Protein AF-A0A960LJ36-F1 (afdb_monomer)

Nearest PDB structures (foldseek):
  7v75-assembly1_A-2  TM=1.615E-01  e=8.694E-01  Homo sapiens
  7v73-assembly1_A  TM=1.647E-01  e=1.869E+00  Homo sapiens
  7t10-assembly1_R  TM=1.851E-01  e=6.570E+00  Homo sapiens

Solvent-accessible surface area (backbone atoms only — not comparable to full-atom values): 12671 Å² total; per-residue (Å²): 106,73,66,30,68,49,56,74,49,87,78,58,96,82,68,82,58,56,21,58,41,50,43,36,51,50,54,39,63,76,64,55,84,48,92,48,72,83,63,60,56,71,59,54,46,44,51,48,48,48,48,21,29,49,76,65,69,45,66,52,82,86,61,68,42,58,81,29,46,44,67,78,61,37,49,76,91,50,26,57,62,54,52,53,50,27,39,61,68,55,67,59,71,75,62,87,72,54,34,64,52,65,69,57,55,48,50,51,53,52,64,64,44,51,59,56,52,51,52,70,72,57,75,64,88,70,76,79,62,55,67,62,53,50,52,52,47,52,49,53,50,52,50,50,55,59,72,48,55,83,53,32,63,33,70,47,90,83,41,52,26,46,41,39,50,42,52,52,43,40,72,73,40,55,28,70,58,45,67,78,38,46,36,70,46,64,68,62,47,41,57,49,52,50,57,57,52,42,75,77,34,62,71,87,73,68,47,52,83,36,34,37,56,85,69,53,69,49,130

Structure (mmCIF, N/CA/C/O backbone):
data_AF-A0A960LJ36-F1
#
_entry.id   AF-A0A960LJ36-F1
#
loop_
_atom_site.group_PDB
_atom_site.id
_atom_site.type_symbol
_atom_site.label_atom_id
_atom_site.label_alt_id
_atom_site.label_comp_id
_atom_site.label_asym_id
_atom_site.label_entity_id
_atom_site.label_seq_id
_atom_site.pdbx_PDB_ins_code
_atom_site.Cartn_x
_atom_site.Cartn_y
_atom_site.Cartn_z
_atom_site.occupancy
_atom_site.B_iso_or_equiv
_atom_site.auth_seq_id
_atom_site.auth_comp_id
_atom_site.auth_asym_id
_atom_site.auth_atom_id
_atom_site.pdbx_PDB_model_num
ATOM 1 N N . MET A 1 1 ? 9.614 -0.022 24.320 1.00 57.53 1 MET A N 1
ATOM 2 C CA . MET A 1 1 ? 9.785 0.614 22.994 1.00 57.53 1 MET A CA 1
ATOM 3 C C . MET A 1 1 ? 8.804 0.129 21.916 1.00 57.53 1 MET A C 1
ATOM 5 O O . MET A 1 1 ? 7.927 0.902 21.565 1.00 57.53 1 MET A O 1
ATOM 9 N N . GLU A 1 2 ? 8.857 -1.110 21.394 1.00 64.62 2 GLU A N 1
ATOM 10 C CA . GLU A 1 2 ? 7.972 -1.510 20.262 1.00 64.62 2 GLU A CA 1
ATOM 11 C C . GLU A 1 2 ? 6.473 -1.491 20.626 1.00 64.62 2 GLU A C 1
ATOM 13 O O . GLU A 1 2 ? 5.630 -1.106 19.822 1.00 64.62 2 GLU A O 1
ATOM 18 N N . VAL A 1 3 ? 6.130 -1.846 21.867 1.00 63.25 3 VAL A N 1
ATOM 19 C CA . VAL A 1 3 ? 4.752 -1.767 22.386 1.00 63.25 3 VAL A CA 1
ATOM 20 C C . VAL A 1 3 ? 4.285 -0.313 22.523 1.00 63.25 3 VAL A C 1
ATOM 22 O O . VAL A 1 3 ? 3.159 0.014 22.163 1.00 63.25 3 VAL A O 1
ATOM 25 N N . GLU A 1 4 ? 5.152 0.575 22.999 1.00 61.75 4 GLU A N 1
ATOM 26 C CA . GLU A 1 4 ? 4.867 2.008 23.145 1.00 61.75 4 GLU A CA 1
ATOM 27 C C . GLU A 1 4 ? 4.630 2.666 21.789 1.00 61.75 4 GLU A C 1
ATOM 29 O O . GLU A 1 4 ? 3.654 3.391 21.614 1.00 61.75 4 GLU A O 1
ATOM 34 N N . GLU A 1 5 ? 5.449 2.327 20.793 1.00 58.69 5 GLU A N 1
ATOM 35 C CA . GLU A 1 5 ? 5.272 2.759 19.408 1.00 58.69 5 GLU A CA 1
ATOM 36 C C . GLU A 1 5 ? 3.993 2.165 18.789 1.00 58.69 5 GLU A C 1
ATOM 38 O O . GLU A 1 5 ? 3.217 2.869 18.138 1.00 58.69 5 GLU A O 1
ATOM 43 N N . ALA A 1 6 ? 3.710 0.884 19.053 1.00 56.16 6 ALA A N 1
ATOM 44 C CA . ALA A 1 6 ? 2.538 0.176 18.540 1.00 56.16 6 ALA A CA 1
ATOM 45 C C . ALA A 1 6 ? 1.205 0.590 19.184 1.00 56.16 6 ALA A C 1
ATOM 47 O O . ALA A 1 6 ? 0.149 0.236 18.662 1.00 56.16 6 ALA A O 1
ATOM 48 N N . PHE A 1 7 ? 1.207 1.314 20.299 1.00 57.25 7 PHE A N 1
ATOM 49 C CA . PHE A 1 7 ? -0.020 1.836 20.911 1.00 57.25 7 PHE A CA 1
ATOM 50 C C . PHE A 1 7 ? -0.009 3.364 21.071 1.00 57.25 7 PHE A C 1
ATOM 52 O O . PHE A 1 7 ? -1.050 3.954 21.362 1.00 57.25 7 PHE A O 1
ATOM 59 N N . GLY A 1 8 ? 1.121 4.024 20.805 1.00 52.75 8 GLY A N 1
ATOM 60 C CA . GLY A 1 8 ? 1.302 5.465 20.973 1.00 52.75 8 GLY A CA 1
ATOM 61 C C . GLY A 1 8 ? 1.142 5.912 22.426 1.00 52.75 8 GLY A C 1
ATOM 62 O O . GLY A 1 8 ? 0.523 6.954 22.666 1.00 52.75 8 GLY A O 1
ATOM 63 N N . ILE A 1 9 ? 1.631 5.094 23.362 1.00 61.47 9 ILE A N 1
ATOM 64 C CA . ILE A 1 9 ? 1.593 5.313 24.814 1.00 61.47 9 ILE A CA 1
ATOM 65 C C . ILE A 1 9 ? 3.019 5.394 25.357 1.00 61.47 9 ILE A C 1
ATOM 67 O O . ILE A 1 9 ? 3.914 4.770 24.801 1.00 61.47 9 ILE A O 1
ATOM 71 N N . GLU A 1 10 ? 3.210 6.117 26.454 1.00 65.25 10 GLU A N 1
ATOM 72 C CA . GLU A 1 10 ? 4.469 6.145 27.202 1.00 65.25 10 GLU A CA 1
ATOM 73 C C . GLU A 1 10 ? 4.299 5.278 28.459 1.00 65.25 10 GLU A C 1
ATOM 75 O O . GLU A 1 10 ? 3.361 5.479 29.252 1.00 65.25 10 GLU A O 1
ATOM 80 N N . ILE A 1 11 ? 5.140 4.250 28.597 1.00 68.44 11 ILE A N 1
ATOM 81 C CA . ILE A 1 11 ? 5.187 3.390 29.779 1.00 68.44 11 ILE A CA 1
ATOM 82 C C . ILE A 1 11 ? 6.320 3.927 30.646 1.00 68.44 11 ILE A C 1
ATOM 84 O O . ILE A 1 11 ? 7.478 3.933 30.250 1.00 68.44 11 ILE A O 1
ATOM 88 N N . VAL A 1 12 ? 5.980 4.425 31.832 1.00 73.88 12 VAL A N 1
ATOM 89 C CA . VAL A 1 12 ? 6.990 4.953 32.756 1.00 73.88 12 VAL A CA 1
ATOM 90 C C . VAL A 1 12 ? 7.733 3.764 33.366 1.00 73.88 12 VAL A C 1
ATOM 92 O O . VAL A 1 12 ? 7.079 2.825 33.811 1.00 73.88 12 VAL A O 1
ATOM 95 N N . ASP A 1 13 ? 9.064 3.826 33.474 1.00 57.69 13 ASP A N 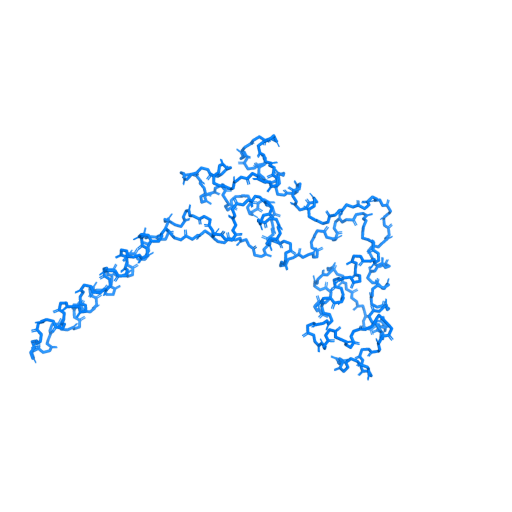1
ATOM 96 C CA . ASP A 1 13 ? 9.932 2.738 33.982 1.00 57.69 13 ASP A CA 1
ATOM 97 C C . ASP A 1 13 ? 9.574 2.212 35.397 1.00 57.69 13 ASP A C 1
ATOM 99 O O . ASP A 1 13 ? 10.086 1.186 35.845 1.00 57.69 13 ASP A O 1
ATOM 103 N N . GLY A 1 14 ? 8.674 2.886 36.123 1.00 55.94 14 GLY A N 1
ATOM 104 C CA . GLY A 1 14 ? 8.114 2.426 37.399 1.00 55.94 14 GLY A CA 1
ATOM 105 C C . GLY A 1 14 ? 6.894 1.496 37.288 1.00 55.94 14 GLY A C 1
ATOM 106 O O . GLY A 1 14 ? 6.521 0.863 38.278 1.00 55.94 14 GLY A O 1
ATOM 107 N N . GLU A 1 15 ? 6.260 1.388 36.118 1.00 61.22 15 GLU A N 1
ATOM 108 C CA . GLU A 1 15 ? 5.103 0.520 35.864 1.00 61.22 15 GLU A CA 1
ATOM 109 C C . GLU A 1 15 ? 5.588 -0.904 35.531 1.00 61.22 15 GLU A C 1
ATOM 111 O O . GLU A 1 15 ? 5.685 -1.302 34.370 1.00 61.22 15 GLU A O 1
ATOM 116 N N . LYS A 1 16 ? 5.926 -1.689 36.564 1.00 63.78 16 LYS A N 1
ATOM 117 C CA . LYS A 1 16 ? 6.404 -3.074 36.405 1.00 63.78 16 LYS A CA 1
ATOM 118 C C . LYS A 1 16 ? 5.355 -3.957 35.722 1.00 63.78 16 LYS A C 1
ATOM 120 O O . LYS A 1 16 ? 4.409 -4.434 36.349 1.00 63.78 16 LYS A O 1
ATOM 125 N N . THR A 1 17 ? 5.549 -4.221 34.436 1.00 75.38 17 THR A N 1
ATOM 126 C CA . THR A 1 17 ? 4.758 -5.188 33.669 1.00 75.38 17 THR A CA 1
ATOM 127 C C . THR A 1 17 ? 5.505 -6.512 33.628 1.00 75.38 17 THR A C 1
ATOM 129 O O . THR A 1 17 ? 6.289 -6.781 32.734 1.00 75.38 17 THR A O 1
ATOM 132 N N . GLU A 1 18 ? 5.294 -7.345 34.646 1.00 81.25 18 GLU A N 1
ATOM 133 C CA . GLU A 1 18 ? 6.013 -8.624 34.793 1.00 81.25 18 GLU A CA 1
ATOM 134 C C . GLU A 1 18 ? 5.474 -9.727 33.866 1.00 81.25 18 GLU A C 1
ATOM 136 O O . GLU A 1 18 ? 6.180 -10.690 33.567 1.00 81.25 18 GLU A O 1
ATOM 141 N N . THR A 1 19 ? 4.237 -9.575 33.384 1.00 85.12 19 THR A N 1
ATOM 142 C CA . THR A 1 19 ? 3.549 -10.552 32.530 1.00 85.12 19 THR A CA 1
ATOM 143 C C . THR A 1 19 ? 2.863 -9.879 31.334 1.00 85.12 19 THR A C 1
ATOM 145 O O . THR A 1 19 ? 2.460 -8.711 31.431 1.00 85.12 19 THR A O 1
ATOM 148 N N . PRO A 1 20 ? 2.649 -10.596 30.210 1.00 83.69 20 PRO A N 1
ATOM 149 C CA . PRO A 1 20 ? 1.856 -10.095 29.093 1.00 83.69 20 PRO A CA 1
ATOM 150 C C . PRO A 1 20 ? 0.446 -9.670 29.507 1.00 83.69 20 PRO A C 1
ATOM 152 O O . PRO A 1 20 ? -0.071 -8.701 28.964 1.00 83.69 20 PRO A O 1
ATOM 155 N N . GLY A 1 21 ? -0.163 -10.352 30.479 1.00 83.00 21 GLY A N 1
ATOM 156 C CA . GLY A 1 21 ? -1.455 -9.996 31.059 1.00 83.00 21 GLY A CA 1
ATOM 157 C C . GLY A 1 21 ? -1.423 -8.626 31.731 1.00 83.00 21 GLY A C 1
ATOM 158 O O . GLY A 1 21 ? -2.249 -7.778 31.406 1.00 83.00 21 GLY A O 1
ATOM 159 N N . HIS A 1 22 ? -0.417 -8.364 32.573 1.00 83.88 22 HIS A N 1
ATOM 160 C CA . HIS A 1 22 ? -0.229 -7.045 33.189 1.00 83.88 22 HIS A CA 1
ATOM 161 C C . HIS A 1 22 ? 0.014 -5.954 32.146 1.00 83.88 22 HIS A C 1
ATOM 163 O O . HIS A 1 22 ? -0.504 -4.850 32.283 1.00 83.88 22 HIS A O 1
ATOM 169 N N . LEU A 1 23 ? 0.751 -6.263 31.078 1.00 82.88 23 LEU A N 1
ATOM 170 C CA . LEU A 1 23 ? 0.960 -5.333 29.973 1.00 82.88 23 LEU A CA 1
ATOM 171 C C . LEU A 1 23 ? -0.349 -5.029 29.225 1.00 82.88 23 LEU A C 1
ATOM 173 O O . LEU A 1 23 ? -0.638 -3.871 28.939 1.00 82.88 23 LEU A O 1
ATOM 177 N N . ILE A 1 24 ? -1.169 -6.047 28.949 1.00 82.25 24 ILE A N 1
ATOM 178 C CA . ILE A 1 24 ? -2.498 -5.890 28.335 1.00 82.25 24 ILE A CA 1
ATOM 179 C C . ILE A 1 24 ? -3.393 -5.012 29.210 1.00 82.25 24 ILE A C 1
ATOM 181 O O . ILE A 1 24 ? -4.045 -4.106 28.691 1.00 82.25 24 ILE A O 1
ATOM 185 N N . ASP A 1 25 ? -3.412 -5.264 30.518 1.00 82.88 25 ASP A N 1
ATOM 186 C CA . ASP A 1 25 ? -4.239 -4.527 31.472 1.00 82.88 25 ASP A CA 1
ATOM 187 C C . ASP A 1 25 ? -3.753 -3.082 31.644 1.00 82.88 25 ASP A C 1
ATOM 189 O O . ASP A 1 25 ? -4.571 -2.161 31.676 1.00 82.88 25 ASP A O 1
ATOM 193 N N . LEU A 1 26 ? -2.437 -2.848 31.641 1.00 80.94 26 LEU A N 1
ATOM 194 C CA . LEU A 1 26 ? -1.852 -1.509 31.647 1.00 80.94 26 LEU A CA 1
ATOM 195 C C . LEU A 1 26 ? -2.242 -0.728 30.386 1.00 80.94 26 LEU A C 1
ATOM 197 O O . LEU A 1 26 ? -2.759 0.385 30.488 1.00 80.94 26 LEU A O 1
ATOM 201 N N . ILE A 1 27 ? -2.073 -1.322 29.202 1.00 76.81 27 ILE A N 1
ATOM 202 C CA . ILE A 1 27 ? -2.470 -0.712 27.925 1.00 76.81 27 ILE A CA 1
ATOM 203 C C . ILE A 1 27 ? -3.978 -0.434 27.920 1.00 76.81 27 ILE A C 1
ATOM 205 O O . ILE A 1 27 ? -4.410 0.658 27.552 1.00 76.81 27 ILE A O 1
ATOM 209 N N . PHE A 1 28 ? -4.792 -1.389 28.378 1.00 73.81 28 PHE A N 1
ATOM 210 C CA . PHE A 1 28 ? -6.238 -1.217 28.485 1.00 73.81 28 PHE A CA 1
ATOM 211 C C . PHE A 1 28 ? -6.604 -0.088 29.454 1.00 73.81 28 PHE A C 1
ATOM 213 O O . PHE A 1 28 ? -7.484 0.703 29.144 1.00 73.81 28 PHE A O 1
ATOM 220 N N . SER A 1 29 ? -5.906 0.054 30.582 1.00 73.56 29 SER A N 1
ATOM 221 C CA . SER A 1 29 ? -6.150 1.128 31.554 1.00 73.56 29 SER A CA 1
ATOM 222 C C . SER A 1 29 ? -5.768 2.519 31.029 1.00 73.56 29 SER A C 1
ATOM 224 O O . SER A 1 29 ? -6.463 3.495 31.319 1.00 73.56 29 SER A O 1
ATOM 226 N N . LYS A 1 30 ? -4.705 2.614 30.216 1.00 69.50 30 LYS A N 1
ATOM 227 C CA . LYS A 1 30 ? -4.267 3.873 29.596 1.00 69.50 30 LYS A CA 1
ATOM 228 C C . LYS A 1 30 ? -5.175 4.299 28.443 1.00 69.50 30 LYS A C 1
ATOM 230 O O . LYS A 1 30 ? -5.308 5.495 28.205 1.00 69.50 30 LYS A O 1
ATOM 235 N N . ILE A 1 31 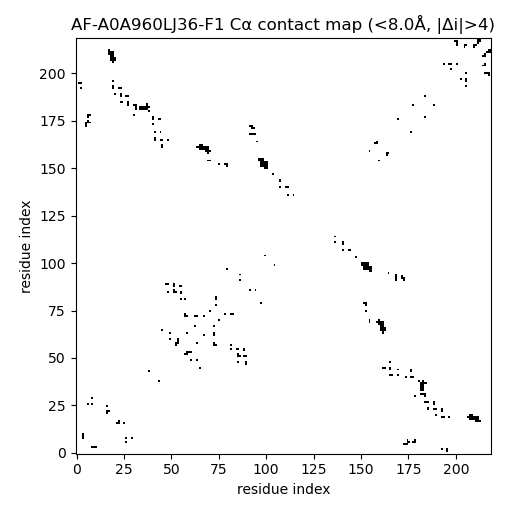? -5.820 3.349 27.758 1.00 64.12 31 ILE A N 1
ATOM 236 C CA . ILE A 1 31 ? -6.671 3.643 26.595 1.00 64.12 31 ILE A CA 1
ATOM 237 C C . ILE A 1 31 ? -8.181 3.637 26.922 1.00 64.12 31 ILE A C 1
ATOM 239 O O . ILE A 1 31 ? -8.950 4.387 26.329 1.00 64.12 31 ILE A O 1
ATOM 243 N N . GLY A 1 32 ? -8.631 2.835 27.886 1.00 52.94 32 GLY A N 1
ATOM 244 C CA . GLY A 1 32 ? -10.040 2.547 28.190 1.00 52.94 32 GLY A CA 1
ATOM 245 C C . GLY A 1 32 ? -10.803 3.604 28.997 1.00 52.94 32 GLY A C 1
ATOM 246 O O . GLY A 1 32 ? -11.820 3.274 29.602 1.00 52.94 32 GLY A O 1
ATOM 247 N N . ARG A 1 33 ? -10.349 4.863 29.038 1.00 50.91 33 ARG A N 1
ATOM 248 C CA . ARG A 1 33 ? -11.057 5.941 29.756 1.00 50.91 33 ARG A CA 1
ATOM 249 C C . ARG A 1 33 ? -12.262 6.536 29.004 1.00 50.91 33 ARG A C 1
ATOM 251 O O . ARG A 1 33 ? -12.955 7.358 29.591 1.00 50.91 33 ARG A O 1
ATOM 258 N N . GLU A 1 34 ? -12.579 6.088 27.784 1.00 40.62 34 GLU A N 1
ATOM 259 C CA . GLU A 1 34 ? -13.803 6.489 27.064 1.00 40.62 34 GLU A CA 1
ATOM 260 C C . GLU A 1 34 ? -14.650 5.272 26.627 1.00 40.62 34 GLU A C 1
ATOM 262 O O . GLU A 1 34 ? -14.169 4.430 25.865 1.00 40.62 34 GLU A O 1
ATOM 267 N N . PRO A 1 35 ? -15.908 5.136 27.099 1.00 33.97 35 PRO A N 1
ATOM 268 C CA . PRO A 1 35 ? -16.757 3.989 26.782 1.00 33.97 35 PRO A CA 1
ATOM 269 C C . PRO A 1 35 ? -17.593 4.209 25.504 1.00 33.97 35 PRO A C 1
ATOM 271 O O . PRO A 1 35 ? -18.507 5.031 25.505 1.00 33.97 35 PRO A O 1
ATOM 274 N N . GLY A 1 36 ? -17.388 3.420 24.434 1.00 39.31 36 GLY A N 1
ATOM 275 C CA . GLY A 1 36 ? -18.303 3.461 23.280 1.00 39.31 36 GLY A CA 1
ATOM 276 C C . GLY A 1 36 ? -18.027 2.531 22.081 1.00 39.31 36 GLY A C 1
ATOM 277 O O . GLY A 1 36 ? -17.217 2.815 21.210 1.00 39.31 36 GLY A O 1
ATOM 278 N N . ARG A 1 37 ? -18.848 1.476 21.932 1.00 36.84 37 ARG A N 1
ATOM 279 C CA . ARG A 1 37 ? -19.123 0.698 20.688 1.00 36.84 37 ARG A CA 1
ATOM 280 C C . ARG A 1 37 ? -17.960 -0.025 19.999 1.00 36.84 37 ARG A C 1
ATOM 282 O O . ARG A 1 37 ? -17.243 0.554 19.188 1.00 36.84 37 ARG A O 1
ATOM 289 N N . LEU A 1 38 ? -17.886 -1.344 20.201 1.00 40.38 38 LEU A N 1
ATOM 290 C CA . LEU A 1 38 ? -17.064 -2.319 19.459 1.00 40.38 38 LEU A CA 1
ATOM 291 C C . LEU A 1 38 ? -17.151 -2.105 17.933 1.00 40.38 38 LEU A C 1
ATOM 293 O O . LEU A 1 38 ? -18.141 -2.481 17.309 1.00 40.38 38 LEU A O 1
ATOM 297 N N . VAL A 1 39 ? -16.120 -1.528 17.309 1.00 47.44 39 VAL A N 1
ATOM 298 C CA . VAL A 1 39 ? -16.027 -1.469 15.841 1.00 47.44 39 VAL A CA 1
ATOM 299 C C . VAL A 1 39 ? -14.748 -2.163 15.403 1.00 47.44 39 VAL A C 1
ATOM 301 O O . VAL A 1 39 ? -13.652 -1.755 15.776 1.00 47.44 39 VAL A O 1
ATOM 304 N N . LEU A 1 40 ? -14.903 -3.203 14.581 1.00 57.97 40 LEU A N 1
ATOM 305 C CA . LEU A 1 40 ? -13.807 -3.962 13.983 1.00 57.97 40 LEU A CA 1
ATOM 306 C C . LEU A 1 40 ? -12.800 -3.005 13.306 1.00 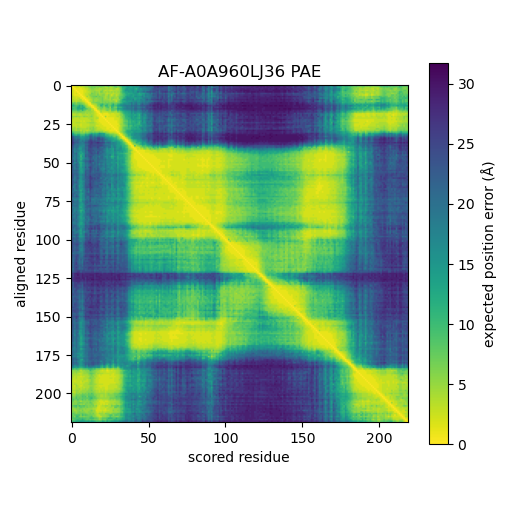57.97 40 LEU A C 1
ATOM 308 O O . LEU A 1 40 ? -13.224 -2.199 12.469 1.00 57.97 40 LEU A O 1
ATOM 312 N N . PRO A 1 41 ? -11.484 -3.103 13.591 1.00 63.47 41 PRO A N 1
ATOM 313 C CA . PRO A 1 41 ? -10.460 -2.213 13.025 1.00 63.47 41 PRO A CA 1
ATOM 314 C C . PRO A 1 41 ? -10.510 -2.111 11.493 1.00 63.47 41 PRO A C 1
ATOM 316 O O . PRO A 1 41 ? -10.358 -1.029 10.929 1.00 63.47 41 PRO A O 1
ATOM 319 N N . GLY A 1 42 ? -10.846 -3.220 10.820 1.00 66.25 42 GLY A N 1
ATOM 320 C CA . GLY A 1 42 ? -11.070 -3.281 9.371 1.00 66.25 42 GLY A CA 1
ATOM 321 C C . GLY A 1 42 ? -12.161 -2.341 8.855 1.00 66.25 42 GLY A C 1
ATOM 322 O O . GLY A 1 42 ? -12.001 -1.723 7.805 1.00 66.25 42 GLY A O 1
ATOM 323 N N . LEU A 1 43 ? -13.260 -2.192 9.598 1.00 69.19 43 LEU A N 1
ATOM 324 C CA . LEU A 1 43 ? -14.388 -1.362 9.183 1.00 69.19 43 LEU A CA 1
ATOM 325 C C . LEU A 1 43 ? -14.067 0.132 9.338 1.00 69.19 43 LEU A C 1
ATOM 327 O O . LEU A 1 43 ? -14.382 0.919 8.448 1.00 69.19 43 LEU A O 1
ATOM 331 N N . ARG A 1 44 ? -13.391 0.520 10.428 1.00 72.69 44 ARG A N 1
ATOM 332 C CA . ARG A 1 44 ? -12.903 1.898 10.627 1.00 72.69 44 ARG A CA 1
ATOM 333 C C . ARG A 1 44 ? -11.892 2.286 9.558 1.00 72.69 44 ARG A C 1
ATOM 335 O O . ARG A 1 44 ? -12.034 3.341 8.949 1.00 72.69 44 ARG A O 1
ATOM 342 N N . ALA A 1 45 ? -10.923 1.414 9.293 1.00 82.31 45 ALA A N 1
ATOM 343 C CA . ALA A 1 45 ? -9.924 1.645 8.262 1.00 82.31 45 ALA A CA 1
ATOM 344 C C . ALA A 1 45 ? -10.549 1.771 6.871 1.00 82.31 45 ALA A C 1
ATOM 346 O O . ALA A 1 45 ? -10.189 2.670 6.115 1.00 82.31 45 ALA A O 1
ATOM 347 N N . PHE A 1 46 ? -11.564 0.958 6.573 1.00 88.06 46 PHE A N 1
ATOM 348 C CA . PHE A 1 46 ? -12.354 1.111 5.359 1.00 88.06 46 PHE A CA 1
ATOM 349 C C . PHE A 1 46 ? -13.085 2.459 5.287 1.00 88.06 46 PHE A C 1
ATOM 351 O O . PHE A 1 46 ? -13.052 3.110 4.246 1.00 88.06 46 PHE A O 1
ATOM 358 N N . TYR A 1 47 ? -13.739 2.906 6.363 1.00 85.88 47 TYR A N 1
ATOM 359 C CA . TYR A 1 47 ? -14.423 4.202 6.359 1.00 85.88 47 TYR A CA 1
ATOM 360 C C . TYR A 1 47 ? -13.455 5.382 6.259 1.00 85.88 47 TYR A C 1
ATOM 362 O O . TYR A 1 47 ? -13.773 6.348 5.570 1.00 85.88 47 TYR A O 1
ATOM 370 N N . ALA A 1 48 ? -12.278 5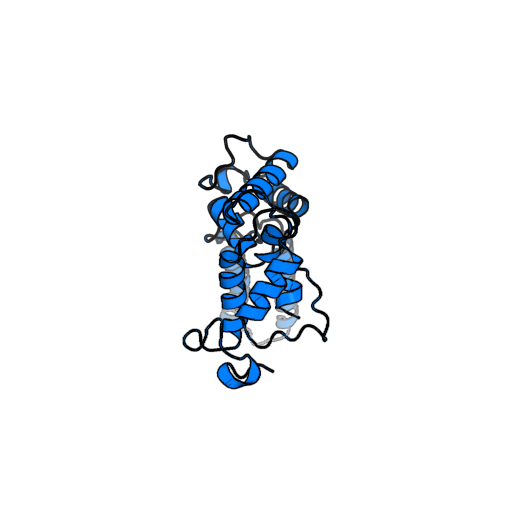.288 6.879 1.00 86.38 48 ALA A N 1
ATOM 371 C CA . ALA A 1 48 ? -11.215 6.277 6.744 1.00 86.38 48 ALA A CA 1
ATOM 372 C C . ALA A 1 48 ? -10.694 6.341 5.299 1.00 86.38 48 ALA A C 1
ATOM 374 O O . ALA A 1 48 ? -10.666 7.420 4.714 1.00 86.38 48 ALA A O 1
ATOM 375 N N . PHE A 1 49 ? -10.406 5.188 4.683 1.00 91.50 49 PHE A N 1
ATOM 376 C CA . PHE A 1 49 ? -10.039 5.110 3.267 1.00 91.50 49 PHE A CA 1
ATOM 377 C C . PHE A 1 49 ? -11.137 5.694 2.367 1.00 91.50 49 PHE A C 1
ATOM 379 O O . PHE A 1 49 ? -10.873 6.530 1.510 1.00 91.50 49 PHE A O 1
ATOM 386 N N . ARG A 1 50 ? -12.400 5.310 2.592 1.00 92.94 50 ARG A N 1
ATOM 387 C CA . ARG A 1 50 ? -13.550 5.815 1.828 1.00 92.94 50 ARG A CA 1
ATOM 388 C C . ARG A 1 50 ? -13.708 7.324 1.970 1.00 92.94 50 ARG A C 1
ATOM 390 O O . ARG A 1 50 ? -14.009 7.979 0.980 1.00 92.94 50 ARG A O 1
ATOM 397 N N . LYS A 1 51 ? -13.506 7.873 3.169 1.00 91.31 51 LYS A N 1
ATOM 398 C CA . LYS A 1 51 ? -13.507 9.319 3.404 1.00 91.31 51 LYS A CA 1
ATOM 399 C C . LYS A 1 51 ? -12.391 9.996 2.603 1.00 91.31 51 LYS A C 1
ATOM 401 O O . LYS A 1 51 ? -12.691 10.923 1.861 1.00 91.31 51 LYS A O 1
ATOM 406 N N . ALA A 1 52 ? -11.166 9.473 2.654 1.00 92.75 52 ALA A N 1
ATOM 407 C CA . ALA A 1 52 ? -10.042 10.000 1.880 1.00 92.75 52 ALA A CA 1
ATOM 408 C C . ALA A 1 52 ? -10.290 9.950 0.358 1.00 92.75 52 ALA A C 1
ATOM 410 O O . ALA A 1 52 ? -9.958 10.896 -0.358 1.00 92.75 52 ALA A O 1
ATOM 411 N N . CYS A 1 53 ? -10.932 8.889 -0.150 1.00 94.44 53 CYS A N 1
ATOM 412 C CA . CYS A 1 53 ? -11.366 8.817 -1.548 1.00 94.44 53 CYS A CA 1
ATOM 413 C C . CYS A 1 53 ? -12.390 9.904 -1.892 1.00 94.44 53 CYS A C 1
ATOM 415 O O . CYS A 1 53 ? -12.219 10.596 -2.893 1.00 94.44 53 CYS A O 1
ATOM 417 N N . LEU A 1 54 ? -13.418 10.090 -1.059 1.00 94.06 54 LEU A N 1
ATOM 418 C CA . LEU A 1 54 ? -14.444 11.113 -1.282 1.00 94.06 54 LEU A CA 1
ATOM 419 C C . LEU A 1 54 ? -13.855 12.531 -1.242 1.00 94.06 54 LEU A C 1
ATOM 421 O O . LEU A 1 54 ? -14.166 13.338 -2.111 1.00 94.06 54 LEU A O 1
ATOM 425 N N . GLU A 1 55 ? -12.957 12.817 -0.298 1.00 93.38 55 GLU A N 1
ATOM 426 C CA . GLU A 1 55 ? -12.245 14.102 -0.199 1.00 93.38 55 GLU A CA 1
ATOM 427 C C . GLU A 1 55 ? -11.290 14.337 -1.379 1.00 93.38 55 GLU A C 1
ATOM 429 O O . GLU A 1 55 ? -11.104 15.468 -1.828 1.00 93.38 55 GLU A O 1
ATOM 434 N N . SER A 1 56 ? -10.736 13.263 -1.946 1.00 92.75 56 SER A N 1
ATOM 435 C CA . SER A 1 56 ? -9.945 13.320 -3.180 1.00 92.75 56 SER A CA 1
ATOM 436 C C . SER A 1 56 ? -10.796 13.510 -4.444 1.00 92.75 56 SER A C 1
ATOM 438 O O . SER A 1 56 ? -10.228 13.718 -5.518 1.00 92.75 56 SER A O 1
ATOM 440 N N . GLY A 1 57 ? -12.130 13.435 -4.339 1.00 92.75 57 GLY A N 1
ATOM 441 C CA . GLY A 1 57 ? -13.057 13.475 -5.473 1.00 92.75 57 GLY A CA 1
ATOM 442 C C . GLY A 1 57 ? -13.107 12.172 -6.278 1.00 92.75 57 GLY A C 1
ATOM 443 O O . GLY A 1 57 ? -13.411 12.198 -7.469 1.00 92.75 57 GLY A O 1
ATOM 444 N N . ILE A 1 58 ? -12.764 11.038 -5.662 1.00 93.00 58 ILE A N 1
ATOM 445 C CA . ILE A 1 58 ? -12.665 9.734 -6.324 1.00 93.00 58 ILE A CA 1
ATOM 446 C C . ILE A 1 58 ? -13.908 8.907 -6.035 1.00 93.00 58 ILE A C 1
ATOM 448 O O . ILE A 1 58 ? -14.101 8.418 -4.920 1.00 93.00 58 ILE A O 1
ATOM 452 N N . GLY A 1 59 ? -14.701 8.692 -7.083 1.00 90.88 59 GLY A N 1
ATOM 453 C CA . GLY A 1 59 ? -15.913 7.887 -7.029 1.00 90.88 59 GLY A CA 1
ATOM 454 C C . GLY A 1 59 ? -16.990 8.463 -6.108 1.00 90.88 59 GLY A C 1
ATOM 455 O O . GLY A 1 59 ? -16.843 9.490 -5.447 1.00 90.88 59 GLY A O 1
ATOM 456 N N . SER A 1 60 ? -18.114 7.769 -6.072 1.00 92.38 60 SER A N 1
ATOM 457 C CA . SER A 1 60 ? -19.248 8.061 -5.206 1.00 92.38 60 SER A CA 1
ATOM 458 C C . SER A 1 60 ? -19.262 7.145 -3.987 1.00 92.38 60 SER A C 1
ATOM 460 O O . SER A 1 60 ? -18.661 6.065 -3.949 1.00 92.38 60 SER A O 1
ATOM 462 N N . ARG A 1 61 ? -20.035 7.542 -2.968 1.00 88.38 61 ARG A N 1
ATOM 463 C CA . ARG A 1 61 ? -20.227 6.751 -1.745 1.00 88.38 61 ARG A CA 1
ATOM 464 C C . ARG A 1 61 ? -20.621 5.304 -2.084 1.00 88.38 61 ARG A C 1
ATOM 466 O O . ARG A 1 61 ? -20.162 4.396 -1.400 1.00 88.38 61 ARG A O 1
ATOM 473 N N . SER A 1 62 ? -21.474 5.088 -3.083 1.00 90.81 62 SER A N 1
ATOM 474 C CA . SER A 1 62 ? -21.981 3.773 -3.501 1.00 90.81 62 SER A CA 1
ATOM 475 C C . SER A 1 62 ? -20.963 2.909 -4.244 1.00 90.81 62 SER A C 1
ATOM 477 O O . SER A 1 62 ? -21.082 1.687 -4.205 1.00 90.81 62 SER A O 1
ATOM 479 N N . GLU A 1 63 ? -19.977 3.511 -4.903 1.00 91.56 63 GLU A N 1
ATOM 480 C CA . GLU A 1 63 ? -18.966 2.791 -5.688 1.00 91.56 63 GLU A CA 1
ATOM 481 C C . GLU A 1 63 ? -17.826 2.272 -4.811 1.00 91.56 63 GLU A C 1
ATOM 483 O O . GLU A 1 63 ? -17.268 1.207 -5.071 1.00 91.56 63 GLU A O 1
ATOM 488 N N . ILE A 1 64 ? -17.516 2.982 -3.725 1.00 93.06 64 ILE A N 1
ATOM 489 C CA . ILE A 1 64 ? -16.460 2.592 -2.791 1.00 93.06 64 ILE A CA 1
ATOM 490 C C . ILE A 1 64 ? -16.998 1.517 -1.840 1.00 93.06 64 ILE A C 1
ATOM 492 O O . ILE A 1 64 ? -17.553 1.811 -0.777 1.00 93.06 64 ILE A O 1
ATOM 496 N N . LYS A 1 65 ? -16.833 0.253 -2.236 1.00 91.19 65 LYS A N 1
ATOM 497 C CA . LYS A 1 65 ? -17.146 -0.949 -1.445 1.00 91.19 65 LYS A CA 1
ATOM 498 C C . LYS A 1 65 ? -15.866 -1.740 -1.157 1.00 91.19 65 LYS A C 1
ATOM 500 O O . LYS A 1 65 ? -14.928 -1.646 -1.941 1.00 91.19 65 LYS A O 1
ATOM 505 N N . PRO A 1 66 ? -15.813 -2.578 -0.105 1.00 86.00 66 PRO A N 1
ATOM 506 C CA . PRO A 1 66 ? -14.632 -3.403 0.169 1.00 86.00 66 PRO A CA 1
ATOM 507 C C . PRO A 1 66 ? -14.243 -4.316 -1.003 1.00 86.00 66 PRO A C 1
ATOM 509 O O . PRO A 1 66 ? -13.063 -4.536 -1.245 1.00 86.00 66 PRO A O 1
ATOM 512 N N . THR A 1 67 ? -15.230 -4.812 -1.751 1.00 90.06 67 THR A N 1
ATOM 513 C CA . THR A 1 67 ? -15.050 -5.664 -2.937 1.00 90.06 67 THR A CA 1
ATOM 514 C C . THR A 1 67 ? -14.862 -4.879 -4.236 1.00 90.06 67 THR A C 1
ATOM 516 O O . THR A 1 67 ? -14.669 -5.487 -5.286 1.00 90.06 67 THR A O 1
ATOM 519 N N . ALA A 1 68 ? -14.939 -3.545 -4.196 1.00 92.94 68 ALA A N 1
ATOM 520 C CA . ALA A 1 68 ? -14.753 -2.726 -5.384 1.00 92.94 68 ALA A CA 1
ATOM 521 C C . ALA A 1 68 ? -13.312 -2.848 -5.885 1.00 92.94 68 ALA A C 1
ATOM 523 O O . ALA A 1 68 ? -12.364 -2.825 -5.094 1.00 92.94 68 ALA A O 1
ATOM 524 N N . SER A 1 69 ? -13.159 -2.964 -7.204 1.00 95.12 69 SER A N 1
ATOM 525 C CA . SER A 1 69 ? -11.846 -3.029 -7.836 1.00 95.12 69 SER A CA 1
ATOM 526 C C . SER A 1 69 ? -11.147 -1.673 -7.748 1.00 95.12 69 SER A C 1
ATOM 528 O O . SER A 1 69 ? -11.731 -0.627 -8.045 1.00 95.12 69 SER A O 1
ATOM 530 N N . LEU A 1 70 ? -9.861 -1.682 -7.396 1.00 94.50 70 LEU A N 1
ATOM 531 C CA . LEU A 1 70 ? -9.038 -0.474 -7.463 1.00 94.50 70 LEU A CA 1
ATOM 532 C C . LEU A 1 70 ? -8.897 0.021 -8.902 1.00 94.50 70 LEU A C 1
ATOM 534 O O . LEU A 1 70 ? -8.816 1.221 -9.140 1.00 94.50 70 LEU A O 1
ATOM 538 N N . GLU A 1 71 ? -8.904 -0.880 -9.886 1.00 93.19 71 GLU A N 1
ATOM 539 C CA . GLU A 1 71 ? -8.784 -0.474 -11.283 1.00 93.19 71 GLU A CA 1
ATOM 540 C C . GLU A 1 71 ? -10.004 0.299 -11.779 1.00 93.19 71 GLU A C 1
ATOM 542 O O . GLU A 1 71 ? -9.829 1.208 -12.593 1.00 93.19 71 GLU A O 1
ATOM 547 N N . SER A 1 72 ? -11.201 -0.030 -11.277 1.00 93.00 72 SER A N 1
ATOM 548 C CA . SER A 1 72 ? -12.426 0.713 -11.584 1.00 93.00 72 SER A CA 1
ATOM 549 C C . SER A 1 72 ? -12.504 2.039 -10.833 1.00 93.00 72 SER A C 1
ATOM 551 O O . SER A 1 72 ? -12.974 3.019 -11.398 1.00 93.00 72 SER A O 1
ATOM 553 N N . LEU A 1 73 ? -12.027 2.087 -9.583 1.00 93.81 73 LEU A N 1
ATOM 554 C CA . LEU A 1 73 ? -12.041 3.312 -8.775 1.00 93.81 73 LEU A CA 1
ATOM 555 C C . LEU A 1 73 ? -10.977 4.326 -9.211 1.00 93.81 73 LEU A C 1
ATOM 557 O O . LEU A 1 73 ? -11.205 5.525 -9.104 1.00 93.81 73 LEU A O 1
ATOM 561 N N . PHE A 1 74 ? -9.831 3.861 -9.716 1.00 94.75 74 PHE A N 1
ATOM 562 C CA . PHE A 1 74 ? -8.708 4.706 -10.121 1.00 94.75 74 PHE A CA 1
ATOM 563 C C . PHE A 1 74 ? -8.411 4.536 -11.625 1.00 94.75 74 PHE A C 1
ATOM 565 O O . PHE A 1 74 ? -7.619 3.658 -12.021 1.00 94.75 74 PHE A O 1
ATOM 572 N N . PRO A 1 75 ? -9.008 5.380 -12.492 1.00 92.25 75 PRO A N 1
ATOM 573 C CA . PRO A 1 75 ? -8.820 5.322 -13.938 1.00 92.25 75 PRO A CA 1
ATOM 574 C C . PRO A 1 75 ? -7.353 5.475 -14.338 1.00 92.25 75 PRO A C 1
ATOM 576 O O . PRO A 1 75 ? -6.638 6.325 -13.816 1.00 92.25 75 PRO A O 1
ATOM 579 N N . ARG A 1 76 ? -6.894 4.703 -15.333 1.00 89.56 76 ARG A N 1
ATOM 580 C CA . ARG A 1 76 ? -5.471 4.647 -15.739 1.00 89.56 76 ARG A CA 1
ATOM 581 C C . ARG A 1 76 ? -4.807 6.009 -15.978 1.00 89.56 76 ARG A C 1
ATOM 583 O O . ARG A 1 76 ? -3.617 6.133 -15.712 1.00 89.56 76 ARG A O 1
ATOM 590 N N . ARG A 1 77 ? -5.547 6.996 -16.498 1.00 87.75 77 ARG A N 1
ATOM 591 C CA . ARG A 1 77 ? -5.016 8.327 -16.849 1.00 87.75 77 ARG A CA 1
ATOM 592 C C . ARG A 1 77 ? -4.619 9.149 -15.624 1.00 87.75 77 ARG A C 1
ATOM 594 O O . ARG A 1 77 ? -3.628 9.863 -15.678 1.00 87.75 77 ARG A O 1
ATOM 601 N N . THR A 1 78 ? -5.377 9.043 -14.538 1.00 91.25 78 THR A N 1
ATOM 602 C CA . THR A 1 78 ? -5.196 9.859 -13.330 1.00 91.25 78 THR A CA 1
ATOM 603 C C . THR A 1 78 ? -4.732 9.040 -12.129 1.00 91.25 78 THR A C 1
ATOM 605 O O . THR A 1 78 ? -4.330 9.608 -11.118 1.00 91.25 78 THR A O 1
ATOM 608 N N . ARG A 1 79 ? -4.693 7.709 -12.271 1.00 93.12 79 ARG A N 1
ATOM 609 C CA . ARG A 1 79 ? -4.383 6.727 -11.228 1.00 93.12 79 ARG A CA 1
ATOM 610 C C . ARG A 1 79 ? -3.200 7.094 -10.353 1.00 93.12 79 ARG A C 1
ATOM 612 O O . ARG A 1 79 ? -3.343 7.025 -9.149 1.00 93.12 79 ARG A O 1
ATOM 619 N N . VAL A 1 80 ? -2.052 7.456 -10.927 1.00 91.62 80 VAL A N 1
ATOM 620 C CA . VAL A 1 80 ? -0.842 7.754 -10.140 1.00 91.62 80 VAL A CA 1
ATOM 621 C C . VAL A 1 80 ? -1.095 8.925 -9.196 1.00 91.62 80 VAL A C 1
ATOM 623 O O . VAL A 1 80 ? -0.927 8.796 -7.989 1.00 91.62 80 VAL A O 1
ATOM 626 N N . ARG A 1 81 ? -1.562 10.046 -9.747 1.00 93.00 81 ARG A N 1
ATOM 627 C CA . ARG A 1 81 ? -1.874 11.257 -8.986 1.00 93.00 81 ARG A CA 1
ATOM 628 C C . ARG A 1 81 ? -2.942 10.984 -7.930 1.00 93.00 81 ARG A C 1
ATOM 630 O O . ARG A 1 81 ? -2.752 11.314 -6.768 1.00 93.00 81 ARG A O 1
ATOM 637 N N . ASP A 1 82 ? -4.048 10.378 -8.341 1.00 94.69 82 ASP A N 1
ATOM 638 C CA . ASP A 1 82 ? -5.209 10.153 -7.484 1.00 94.69 82 ASP A CA 1
ATOM 639 C C . ASP A 1 82 ? -4.885 9.150 -6.359 1.00 94.69 82 ASP A C 1
ATOM 641 O O . ASP A 1 82 ? -5.311 9.329 -5.222 1.00 94.69 82 ASP A O 1
ATOM 645 N N . TRP A 1 83 ? -4.069 8.131 -6.650 1.00 95.00 83 TRP A N 1
ATOM 646 C CA . TRP A 1 83 ? -3.602 7.145 -5.677 1.00 95.00 83 TRP A CA 1
ATOM 647 C C . TRP A 1 83 ? -2.744 7.765 -4.578 1.00 95.00 83 TRP A C 1
ATOM 649 O O . TRP A 1 83 ? -2.996 7.526 -3.399 1.00 95.00 83 TRP A O 1
ATOM 659 N N . TYR A 1 84 ? -1.747 8.572 -4.947 1.00 92.88 84 TYR A N 1
ATOM 660 C CA . TYR A 1 84 ? -0.892 9.232 -3.960 1.00 92.88 84 TYR A CA 1
ATOM 661 C C . TYR A 1 84 ? -1.640 10.336 -3.204 1.00 92.88 84 TYR A C 1
ATOM 663 O O . TYR A 1 84 ? -1.447 10.457 -2.001 1.00 92.88 84 TYR A O 1
ATOM 671 N N . ARG A 1 85 ? -2.578 11.045 -3.848 1.00 93.94 85 ARG A N 1
ATOM 672 C CA . ARG A 1 85 ? -3.454 12.015 -3.171 1.00 93.94 85 ARG A CA 1
ATOM 673 C C . ARG A 1 85 ? -4.300 11.365 -2.072 1.00 93.94 85 ARG A C 1
ATOM 675 O O . ARG A 1 85 ? -4.388 11.904 -0.975 1.00 93.94 85 ARG A O 1
ATOM 682 N N . VAL A 1 86 ? -4.886 10.193 -2.333 1.00 94.44 86 VAL A N 1
ATOM 683 C CA . VAL A 1 86 ? -5.607 9.434 -1.293 1.00 94.44 86 VAL A CA 1
ATOM 684 C C . VAL A 1 86 ? -4.666 9.022 -0.169 1.00 94.44 86 VAL A C 1
ATOM 686 O O . VAL A 1 86 ? -5.040 9.141 0.993 1.00 94.44 86 VAL A O 1
ATOM 689 N N . GLY A 1 87 ? -3.457 8.563 -0.501 1.00 91.75 87 GLY A N 1
ATOM 690 C CA . GLY A 1 87 ? -2.443 8.210 0.492 1.00 91.75 87 GLY A CA 1
ATOM 691 C C . GLY A 1 87 ? -2.064 9.384 1.397 1.00 91.75 87 GLY A C 1
ATOM 692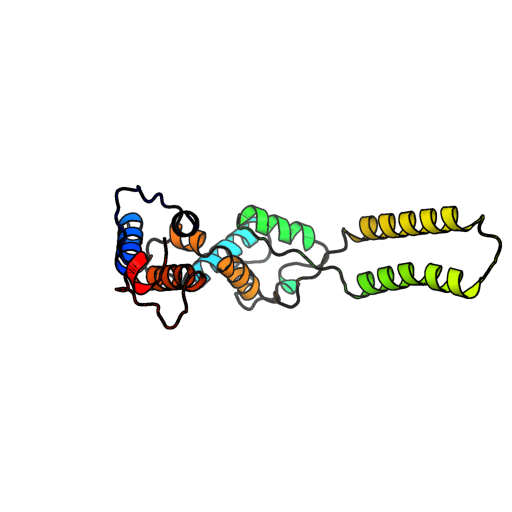 O O . GLY A 1 87 ? -1.981 9.215 2.610 1.00 91.75 87 GLY A O 1
ATOM 693 N N . GLU A 1 88 ? -1.903 10.580 0.827 1.00 90.75 88 GLU A N 1
ATOM 694 C CA . GLU A 1 88 ? -1.620 11.814 1.568 1.00 90.75 88 GLU A CA 1
ATOM 695 C C . GLU A 1 88 ? -2.761 12.196 2.515 1.00 90.75 88 GLU A C 1
ATOM 697 O O . GLU A 1 88 ? -2.509 12.460 3.687 1.00 90.75 88 GLU A O 1
ATOM 702 N N . ILE A 1 89 ? -4.012 12.171 2.039 1.00 89.62 89 ILE A N 1
ATOM 703 C CA . ILE A 1 89 ? -5.185 12.497 2.867 1.00 89.62 89 ILE A CA 1
ATOM 704 C C . ILE A 1 89 ? -5.396 11.448 3.963 1.00 89.62 89 ILE A C 1
ATOM 706 O O . ILE A 1 89 ? -5.757 11.781 5.091 1.00 89.62 89 ILE A O 1
ATOM 710 N N . TRP A 1 90 ? -5.182 10.170 3.649 1.00 88.00 90 TRP A N 1
ATOM 711 C CA . TRP A 1 90 ? -5.373 9.098 4.620 1.00 88.00 90 TRP A CA 1
ATOM 712 C C . TRP A 1 90 ? -4.245 9.040 5.662 1.00 88.00 90 TRP A C 1
ATOM 714 O O . TRP A 1 90 ? -4.487 8.616 6.791 1.00 88.00 90 TRP A O 1
ATOM 724 N N . GLY A 1 91 ? -3.036 9.489 5.312 1.00 83.31 91 GLY A N 1
ATOM 725 C CA . GLY A 1 91 ? -1.939 9.736 6.252 1.00 83.31 91 GLY A CA 1
ATOM 726 C C . GLY A 1 91 ? -1.220 8.492 6.788 1.00 83.31 91 GLY A C 1
ATOM 727 O O . GLY A 1 91 ? -0.405 8.612 7.701 1.00 83.31 91 GLY A O 1
ATOM 728 N N . LEU A 1 92 ? -1.488 7.301 6.245 1.00 77.88 92 LEU A N 1
ATOM 729 C CA . LEU A 1 92 ? -0.881 6.045 6.707 1.00 77.88 92 LEU A CA 1
ATOM 730 C C . LEU A 1 92 ? 0.365 5.669 5.917 1.00 77.88 92 LEU A C 1
ATOM 732 O O . LEU A 1 92 ? 0.427 5.844 4.698 1.00 77.88 92 LEU A O 1
ATOM 736 N N . LYS A 1 93 ? 1.340 5.077 6.613 1.00 78.88 93 LYS A N 1
ATOM 737 C CA . LYS A 1 93 ? 2.587 4.584 6.017 1.00 78.88 93 LYS A CA 1
ATOM 738 C C . LYS A 1 93 ? 2.886 3.159 6.496 1.00 78.88 93 LYS A C 1
ATOM 740 O O . LYS A 1 93 ? 2.720 2.875 7.668 1.00 78.88 93 LYS A O 1
ATOM 745 N N . PRO A 1 94 ? 3.376 2.248 5.649 1.00 78.19 94 PRO A N 1
ATOM 746 C CA . PRO A 1 94 ? 3.730 2.437 4.251 1.00 78.19 94 PRO A CA 1
ATOM 747 C C . PRO A 1 94 ? 2.497 2.514 3.335 1.00 78.19 94 PRO A C 1
ATOM 749 O O . PRO A 1 94 ? 1.542 1.749 3.474 1.00 78.19 94 PRO A O 1
ATOM 752 N N . TRP A 1 95 ? 2.545 3.450 2.380 1.00 88.56 95 TRP A N 1
ATOM 753 C CA . TRP A 1 95 ? 1.589 3.524 1.274 1.00 88.56 95 TRP A CA 1
ATOM 754 C C . TRP A 1 95 ? 2.034 2.572 0.159 1.00 88.56 95 TRP A C 1
ATOM 756 O O . TRP A 1 95 ? 3.222 2.579 -0.173 1.00 88.56 95 TRP A 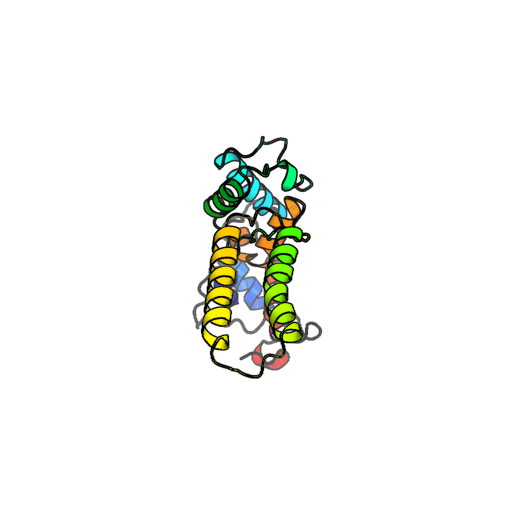O 1
ATOM 766 N N . PRO A 1 96 ? 1.146 1.759 -0.441 1.00 88.69 96 PRO A N 1
ATOM 767 C CA . PRO A 1 96 ? 1.579 0.805 -1.450 1.00 88.69 96 PRO A CA 1
ATOM 768 C C . PRO A 1 96 ? 2.040 1.510 -2.726 1.00 88.69 96 PRO A C 1
ATOM 770 O O . PRO A 1 96 ? 1.309 2.318 -3.302 1.00 88.69 96 PRO A O 1
ATOM 773 N N . ASP A 1 97 ? 3.224 1.155 -3.217 1.00 89.75 97 ASP A N 1
ATOM 774 C CA . ASP A 1 97 ? 3.737 1.691 -4.475 1.00 89.75 97 ASP A CA 1
ATOM 775 C C . ASP A 1 97 ? 3.113 1.019 -5.705 1.00 89.75 97 ASP A C 1
ATOM 777 O O . ASP A 1 97 ? 2.885 -0.195 -5.757 1.00 89.75 97 ASP A O 1
ATOM 781 N N . LEU A 1 98 ? 2.898 1.817 -6.753 1.00 90.19 98 LEU A N 1
ATOM 782 C CA . LEU A 1 98 ? 2.451 1.318 -8.052 1.00 90.19 98 LEU A CA 1
ATOM 783 C C . LEU A 1 98 ? 3.598 0.610 -8.792 1.00 90.19 98 LEU A C 1
ATOM 785 O O . LEU A 1 98 ? 4.739 1.080 -8.847 1.00 90.19 98 LEU A O 1
ATOM 789 N N . ARG A 1 99 ? 3.286 -0.520 -9.432 1.00 87.25 99 ARG A N 1
ATOM 790 C CA . ARG A 1 99 ? 4.235 -1.308 -10.229 1.00 87.25 99 ARG A CA 1
ATOM 791 C C . ARG A 1 99 ? 4.275 -0.852 -11.690 1.00 87.25 99 ARG A C 1
ATOM 793 O O . ARG A 1 99 ? 3.311 -0.317 -12.246 1.00 87.25 99 ARG A O 1
ATOM 800 N N . ARG A 1 100 ? 5.424 -1.098 -12.331 1.00 83.56 100 ARG A N 1
ATOM 801 C CA . ARG A 1 100 ? 5.616 -0.900 -13.776 1.00 83.56 100 ARG A CA 1
ATOM 802 C C . ARG A 1 100 ? 4.879 -1.993 -14.562 1.00 83.56 100 ARG A C 1
ATOM 804 O O . ARG A 1 100 ? 4.863 -3.144 -14.121 1.00 83.56 100 ARG A O 1
ATOM 811 N N . PRO A 1 101 ? 4.299 -1.680 -15.731 1.00 81.38 101 PRO A N 1
ATOM 812 C CA . PRO A 1 101 ? 3.752 -2.702 -16.611 1.00 81.38 101 PRO A CA 1
ATOM 813 C C . PRO A 1 101 ? 4.860 -3.661 -17.072 1.00 81.38 101 PRO A C 1
ATOM 815 O O . PRO A 1 101 ? 5.939 -3.225 -17.471 1.00 81.38 101 PRO A O 1
ATOM 818 N N . GLY A 1 102 ? 4.583 -4.969 -17.039 1.00 76.25 102 GLY A N 1
ATOM 819 C CA . GLY A 1 102 ? 5.576 -6.013 -17.334 1.00 76.25 102 GLY A CA 1
ATOM 820 C C . GLY A 1 102 ? 6.195 -5.911 -18.731 1.00 76.25 102 GLY A C 1
ATOM 821 O O . GLY A 1 102 ? 7.387 -6.141 -18.879 1.00 76.25 102 GLY A O 1
ATOM 822 N N . ALA A 1 103 ? 5.429 -5.462 -19.731 1.00 77.75 103 ALA A N 1
ATOM 823 C CA . ALA A 1 103 ? 5.940 -5.222 -21.084 1.00 77.75 103 ALA A CA 1
ATOM 824 C C . ALA A 1 103 ? 7.056 -4.165 -21.116 1.00 77.75 103 ALA A C 1
ATOM 826 O O . ALA A 1 103 ? 7.999 -4.282 -21.887 1.00 77.75 103 ALA A O 1
ATOM 827 N N . LEU A 1 104 ? 6.976 -3.157 -20.246 1.00 78.88 104 LEU A N 1
ATOM 828 C CA . LEU A 1 104 ? 7.989 -2.110 -20.148 1.00 78.88 104 LEU A CA 1
ATOM 829 C C . LEU A 1 104 ? 9.251 -2.635 -19.459 1.00 78.88 104 LEU A C 1
ATOM 831 O O . LEU A 1 104 ? 10.361 -2.331 -19.878 1.00 78.88 104 LEU A O 1
ATOM 835 N N . VAL A 1 105 ? 9.083 -3.478 -18.438 1.00 79.50 105 VAL A N 1
ATOM 836 C CA . VAL A 1 105 ? 10.206 -4.192 -17.816 1.00 79.50 105 VAL A CA 1
ATOM 837 C C . VAL A 1 105 ? 10.905 -5.078 -18.850 1.00 79.50 105 VAL A C 1
ATOM 839 O O . VAL A 1 105 ? 12.123 -5.018 -18.964 1.00 79.50 105 VAL A O 1
ATOM 842 N N . LEU A 1 106 ? 10.144 -5.823 -19.658 1.00 82.81 106 LEU A N 1
ATOM 843 C CA . LEU A 1 106 ? 10.684 -6.656 -20.731 1.00 82.81 106 LEU A CA 1
ATOM 844 C C . LEU A 1 106 ? 11.390 -5.825 -21.809 1.00 82.81 106 LEU A C 1
ATOM 846 O O . LEU A 1 106 ? 12.486 -6.184 -22.219 1.00 82.81 106 LEU A O 1
ATOM 850 N N . ALA A 1 107 ? 10.805 -4.703 -22.235 1.00 82.00 107 ALA A N 1
ATOM 851 C CA . ALA A 1 107 ? 11.419 -3.808 -23.214 1.00 82.00 107 ALA A CA 1
ATOM 852 C C . ALA A 1 107 ? 12.759 -3.252 -22.713 1.00 82.00 107 ALA A C 1
ATOM 854 O O . ALA A 1 107 ? 13.727 -3.231 -23.467 1.00 82.00 107 ALA A O 1
ATOM 855 N N . VAL A 1 108 ? 12.839 -2.864 -21.434 1.00 81.62 108 VAL A N 1
ATOM 856 C CA . VAL A 1 108 ? 14.104 -2.448 -20.813 1.00 81.62 108 VAL A CA 1
ATOM 857 C C . VAL A 1 108 ? 15.097 -3.610 -20.802 1.00 81.62 108 VAL A C 1
ATOM 859 O O . VAL A 1 108 ? 16.226 -3.414 -21.228 1.00 81.62 108 VAL A O 1
ATOM 862 N N . ILE A 1 109 ? 14.686 -4.821 -20.407 1.00 83.44 109 ILE A N 1
ATOM 863 C CA . ILE A 1 109 ? 15.563 -6.006 -20.420 1.00 83.44 109 ILE A CA 1
ATOM 864 C C . ILE A 1 109 ? 16.098 -6.285 -21.836 1.00 83.44 109 ILE A C 1
ATOM 866 O O . ILE A 1 109 ? 17.301 -6.449 -22.024 1.00 83.44 109 ILE A O 1
ATOM 870 N N . LEU A 1 110 ? 15.243 -6.276 -22.858 1.00 84.38 110 LEU A N 1
ATOM 871 C CA . LEU A 1 110 ? 15.662 -6.487 -24.247 1.00 84.38 110 LEU A CA 1
ATOM 872 C C . LEU A 1 110 ? 16.624 -5.392 -24.730 1.00 84.38 110 LEU A C 1
ATOM 874 O O . LEU A 1 110 ? 17.645 -5.704 -25.343 1.00 84.38 110 LEU A O 1
ATOM 878 N N . LEU A 1 111 ? 16.353 -4.127 -24.390 1.00 82.69 111 LEU A N 1
ATOM 879 C CA . LEU A 1 111 ? 17.252 -3.007 -24.679 1.00 82.69 111 LEU A CA 1
ATOM 880 C C . LEU A 1 111 ? 18.615 -3.183 -23.987 1.00 82.69 111 LEU A C 1
ATOM 882 O O . LEU A 1 111 ? 19.648 -2.830 -24.552 1.00 82.69 111 LEU A O 1
ATOM 886 N N . THR A 1 112 ? 18.637 -3.760 -22.780 1.00 80.19 112 THR A N 1
ATOM 887 C CA . THR A 1 112 ? 19.887 -4.060 -22.071 1.00 80.19 112 THR A CA 1
ATOM 888 C C . THR A 1 112 ? 20.675 -5.217 -22.680 1.00 80.19 112 THR A C 1
ATOM 890 O O . THR A 1 112 ? 21.900 -5.187 -22.640 1.00 80.19 112 THR A O 1
ATOM 893 N N . LEU A 1 113 ? 20.005 -6.204 -23.281 1.00 82.88 113 LEU A N 1
ATOM 894 C CA . LEU A 1 113 ? 20.657 -7.376 -23.874 1.00 82.88 113 LEU A CA 1
ATOM 895 C C . LEU A 1 113 ? 21.234 -7.107 -25.271 1.00 82.88 113 LEU A C 1
ATOM 897 O O . LEU A 1 113 ? 22.257 -7.686 -25.625 1.00 82.88 113 LEU A O 1
ATOM 901 N N . MET A 1 114 ? 20.620 -6.212 -26.049 1.00 81.88 114 MET A N 1
ATOM 902 C CA . MET A 1 114 ? 21.039 -5.877 -27.421 1.00 81.88 114 MET A CA 1
ATOM 903 C C . MET A 1 114 ? 22.547 -5.585 -27.590 1.00 81.88 114 MET A C 1
ATOM 905 O O . MET A 1 114 ? 23.181 -6.202 -28.446 1.00 81.88 114 MET A O 1
ATOM 909 N N . PRO A 1 115 ? 23.171 -4.712 -26.783 1.00 75.25 115 PRO A N 1
ATOM 910 C CA . PRO A 1 115 ? 24.597 -4.418 -26.919 1.00 75.25 115 PRO A CA 1
ATOM 911 C C . PRO A 1 115 ? 25.503 -5.522 -26.375 1.00 75.25 115 PRO A C 1
ATOM 913 O O . PRO A 1 115 ? 26.616 -5.661 -26.867 1.00 75.25 115 PRO A O 1
ATOM 916 N N . ILE A 1 116 ? 25.034 -6.343 -25.428 1.00 79.44 116 ILE A N 1
ATOM 917 C CA . ILE A 1 116 ? 25.770 -7.536 -24.979 1.00 79.44 116 ILE A CA 1
ATOM 918 C C . ILE A 1 116 ? 25.873 -8.537 -26.136 1.00 79.44 116 ILE A C 1
ATOM 920 O O . ILE A 1 116 ? 26.946 -9.071 -26.405 1.00 79.44 116 ILE A O 1
ATOM 924 N N . ILE A 1 117 ? 24.770 -8.738 -26.864 1.00 81.19 117 ILE A N 1
ATOM 925 C CA . ILE A 1 117 ? 24.721 -9.597 -28.053 1.00 81.19 117 ILE A CA 1
ATOM 926 C C . ILE A 1 117 ? 25.585 -9.010 -29.176 1.00 81.19 117 ILE A C 1
ATOM 928 O O . ILE A 1 117 ? 26.379 -9.731 -29.773 1.00 81.19 117 ILE A O 1
ATOM 932 N N . GLY A 1 118 ? 25.480 -7.703 -29.440 1.00 76.25 118 GLY A N 1
ATOM 933 C CA . GLY A 1 118 ? 26.314 -7.028 -30.439 1.00 76.25 118 GLY A CA 1
ATOM 934 C C . GLY A 1 118 ? 27.810 -7.132 -30.129 1.00 76.25 118 GLY A C 1
ATOM 935 O O . GLY A 1 118 ? 28.606 -7.418 -31.022 1.00 76.25 118 GLY A O 1
ATOM 936 N N . TRP A 1 119 ? 28.195 -6.978 -28.861 1.00 75.12 119 TRP A N 1
ATOM 937 C CA . TRP A 1 119 ? 29.572 -7.179 -28.410 1.00 75.12 119 TRP A CA 1
ATOM 938 C C . TRP A 1 119 ? 30.041 -8.626 -28.621 1.00 75.12 119 TRP A C 1
ATOM 940 O O . TRP A 1 119 ? 31.086 -8.856 -29.226 1.00 75.12 119 TRP A O 1
ATOM 950 N N . ALA A 1 120 ? 29.235 -9.606 -28.203 1.00 76.56 120 ALA A N 1
ATOM 951 C CA . ALA A 1 120 ? 29.551 -11.023 -28.369 1.00 76.56 120 ALA A CA 1
ATOM 952 C C . ALA A 1 120 ? 29.683 -11.451 -29.843 1.00 76.56 120 ALA A C 1
ATOM 954 O O . ALA A 1 120 ? 30.493 -12.319 -30.150 1.00 76.56 120 ALA A O 1
ATOM 955 N N . LEU A 1 121 ? 28.913 -10.847 -30.754 1.00 78.50 121 LEU A N 1
ATOM 956 C CA . LEU A 1 121 ? 28.964 -11.145 -32.191 1.00 78.50 121 LEU A CA 1
ATOM 957 C C . LEU A 1 121 ? 30.143 -10.487 -32.908 1.00 78.50 121 LEU A C 1
ATOM 959 O O . LEU A 1 121 ? 30.583 -10.987 -33.939 1.00 78.50 121 LEU A O 1
ATOM 963 N N . THR A 1 122 ? 30.627 -9.353 -32.402 1.00 74.81 122 THR A N 1
ATOM 964 C CA . THR A 1 122 ? 31.651 -8.570 -33.102 1.00 74.81 122 THR A CA 1
ATOM 965 C C . THR A 1 122 ? 33.070 -9.027 -32.813 1.00 74.81 122 THR A C 1
ATOM 967 O O . THR A 1 122 ? 33.910 -8.745 -33.657 1.00 74.81 122 THR A O 1
ATOM 970 N N . MET A 1 123 ? 33.332 -9.735 -31.695 1.00 65.44 123 MET A N 1
ATOM 971 C CA . MET A 1 123 ? 34.613 -10.398 -31.341 1.00 65.44 123 MET A CA 1
ATOM 972 C C . MET A 1 123 ? 35.865 -9.674 -31.878 1.00 65.44 123 MET A C 1
ATOM 974 O O . MET A 1 123 ? 36.800 -10.292 -32.382 1.00 65.44 123 MET A O 1
ATOM 978 N N . ALA A 1 124 ? 35.861 -8.339 -31.822 1.00 60.44 124 ALA A N 1
ATOM 979 C CA . ALA A 1 124 ? 36.849 -7.517 -32.499 1.00 60.44 124 ALA A CA 1
ATOM 980 C C . ALA A 1 124 ? 38.026 -7.305 -31.535 1.00 60.44 124 ALA A C 1
ATOM 982 O O . ALA A 1 124 ? 37.827 -6.726 -30.464 1.00 60.44 124 ALA A O 1
ATOM 983 N N . PRO A 1 125 ? 39.245 -7.762 -31.874 1.00 64.31 125 PRO A N 1
ATOM 984 C CA . PRO A 1 125 ? 40.387 -7.762 -30.956 1.00 64.31 125 PRO A CA 1
ATOM 985 C C . PRO A 1 125 ? 40.973 -6.364 -30.685 1.00 64.31 125 PRO A C 1
ATOM 987 O O . PRO A 1 125 ? 41.849 -6.209 -29.836 1.00 64.31 125 PRO A O 1
ATOM 990 N N . GLU A 1 126 ? 40.490 -5.318 -31.356 1.00 67.00 126 GLU A N 1
ATOM 991 C CA . GLU A 1 126 ? 40.987 -3.953 -31.188 1.00 67.00 126 GLU A CA 1
ATOM 992 C C . GLU A 1 126 ? 40.168 -3.188 -30.135 1.00 67.00 126 GLU A C 1
ATOM 994 O O . GLU A 1 126 ? 39.203 -2.481 -30.425 1.00 67.00 126 GLU A O 1
ATOM 999 N N . GLY A 1 127 ? 40.567 -3.332 -28.868 1.00 63.06 127 GLY A N 1
ATOM 1000 C CA . GLY A 1 127 ? 39.859 -2.854 -27.671 1.00 63.06 127 GLY A CA 1
ATOM 1001 C C . GLY A 1 127 ? 39.699 -1.334 -27.479 1.00 63.06 127 GLY A C 1
ATOM 1002 O O . GLY A 1 127 ? 39.514 -0.885 -26.350 1.00 63.06 127 GLY A O 1
ATOM 1003 N N . ARG A 1 128 ? 39.755 -0.516 -28.537 1.00 67.38 128 ARG A N 1
ATOM 1004 C CA . ARG A 1 128 ? 39.677 0.958 -28.444 1.00 67.38 128 ARG A CA 1
ATOM 1005 C C . ARG A 1 128 ? 38.251 1.524 -28.463 1.00 67.38 128 ARG A C 1
ATOM 1007 O O . ARG A 1 128 ? 38.037 2.623 -27.964 1.00 67.38 128 ARG A O 1
ATOM 1014 N N . VAL A 1 129 ? 37.264 0.782 -28.972 1.00 66.38 129 VAL A N 1
ATOM 1015 C CA . VAL A 1 129 ? 35.847 1.224 -29.061 1.00 66.38 129 VAL A CA 1
ATOM 1016 C C . VAL A 1 129 ? 34.961 0.762 -27.890 1.00 66.38 129 VAL A C 1
ATOM 1018 O O . VAL A 1 129 ? 33.802 1.167 -27.765 1.00 66.38 129 VAL A O 1
ATOM 1021 N N . LEU A 1 130 ? 35.515 -0.052 -26.989 1.00 70.31 130 LEU A N 1
ATOM 1022 C CA . LEU A 1 130 ? 34.833 -0.628 -25.825 1.00 70.31 130 LEU A CA 1
ATOM 1023 C C . LEU A 1 130 ? 34.309 0.392 -24.792 1.00 70.31 130 LEU A C 1
ATOM 1025 O O . LEU A 1 130 ? 33.144 0.289 -24.408 1.00 70.31 130 LEU A O 1
ATOM 1029 N N . PRO A 1 131 ? 35.087 1.395 -24.340 1.00 74.75 131 PRO A N 1
ATOM 1030 C CA . PRO A 1 131 ? 34.619 2.274 -23.268 1.00 74.75 131 PRO A CA 1
ATOM 1031 C C . PRO A 1 131 ? 33.516 3.235 -23.733 1.00 74.75 131 PRO A C 1
ATOM 1033 O O . PRO A 1 131 ? 32.577 3.497 -22.984 1.00 74.75 131 PRO A O 1
ATOM 1036 N N . LEU A 1 132 ? 33.582 3.723 -24.979 1.00 77.88 132 LEU A N 1
ATOM 1037 C CA . LEU A 1 132 ? 32.598 4.668 -25.517 1.00 77.88 132 LEU A CA 1
ATOM 1038 C C . LEU A 1 132 ? 31.223 4.008 -25.724 1.00 77.88 132 LEU A C 1
ATOM 1040 O O . LEU A 1 132 ? 30.195 4.584 -25.376 1.00 77.88 132 LEU A O 1
ATOM 1044 N N . SER A 1 133 ? 31.208 2.781 -26.253 1.00 75.94 133 SER A N 1
ATOM 1045 C CA . SER A 1 133 ? 29.981 2.002 -26.466 1.00 75.94 133 SER A CA 1
ATOM 1046 C C . SER A 1 133 ? 29.326 1.589 -25.145 1.00 75.94 133 SER A C 1
ATOM 1048 O O . SER A 1 133 ? 28.107 1.703 -25.001 1.00 75.94 133 SER A O 1
ATOM 1050 N N . PHE A 1 134 ? 30.125 1.206 -24.146 1.00 79.06 134 PHE A N 1
ATOM 1051 C CA . PHE A 1 134 ? 29.632 0.898 -22.806 1.00 79.06 134 PHE A CA 1
ATOM 1052 C C . PHE A 1 134 ? 29.061 2.133 -22.094 1.00 79.06 134 PHE A C 1
ATOM 1054 O O . PHE A 1 134 ? 27.971 2.071 -21.521 1.00 79.06 134 PHE A O 1
ATOM 1061 N N . ALA A 1 135 ? 29.745 3.279 -22.179 1.00 82.62 135 ALA A N 1
ATOM 1062 C CA . ALA A 1 135 ? 29.260 4.536 -21.615 1.00 82.62 135 ALA A CA 1
ATOM 1063 C C . ALA A 1 135 ? 27.952 4.997 -22.279 1.00 82.62 135 ALA A C 1
ATOM 1065 O O . ALA A 1 135 ? 27.001 5.369 -21.587 1.00 82.62 135 ALA A O 1
ATOM 1066 N N . LEU A 1 136 ? 27.861 4.916 -23.612 1.00 83.38 136 LEU A N 1
ATOM 1067 C CA . LEU A 1 136 ? 26.638 5.234 -24.350 1.00 83.38 136 LEU A CA 1
ATOM 1068 C C . LEU A 1 136 ? 25.483 4.309 -23.938 1.00 83.38 136 LEU A C 1
ATOM 1070 O O . LEU A 1 136 ? 24.368 4.777 -23.707 1.00 83.38 136 LEU A O 1
ATOM 1074 N N . TRP A 1 137 ? 25.755 3.012 -23.773 1.00 83.56 137 TRP A N 1
ATOM 1075 C CA . TRP A 1 137 ? 24.762 2.050 -23.307 1.00 83.56 137 TRP A CA 1
ATOM 1076 C C . TRP A 1 137 ? 24.256 2.352 -21.895 1.00 83.56 137 TRP A C 1
ATOM 1078 O O . TRP A 1 137 ? 23.044 2.413 -21.686 1.00 83.56 137 TRP A O 1
ATOM 1088 N N . LEU A 1 138 ? 25.156 2.600 -20.938 1.00 83.94 138 LEU A N 1
ATOM 1089 C CA . LEU A 1 138 ? 24.776 2.982 -19.575 1.00 83.94 138 LEU A CA 1
ATOM 1090 C C . LEU A 1 138 ? 23.935 4.260 -19.562 1.00 83.94 138 LEU A C 1
ATOM 1092 O O . LEU A 1 138 ? 22.957 4.347 -18.821 1.00 83.94 138 LEU A O 1
ATOM 1096 N N . THR A 1 139 ? 24.273 5.225 -20.419 1.00 84.62 139 THR A N 1
ATOM 1097 C CA . THR A 1 139 ? 23.525 6.480 -20.552 1.00 84.62 139 THR A CA 1
ATOM 1098 C C . THR A 1 139 ? 22.115 6.228 -21.087 1.00 84.62 139 THR A C 1
ATOM 1100 O O . THR A 1 139 ? 21.147 6.736 -20.522 1.00 84.62 139 THR A O 1
ATOM 1103 N N . LEU A 1 140 ? 21.966 5.393 -22.122 1.00 83.19 140 LEU A N 1
ATOM 1104 C CA . LEU A 1 140 ? 20.661 5.002 -22.669 1.00 83.19 140 LEU A CA 1
ATOM 1105 C C . LEU A 1 140 ? 19.822 4.206 -21.662 1.00 83.19 140 LEU A C 1
ATOM 1107 O O . LEU A 1 140 ? 18.614 4.418 -21.567 1.00 83.19 140 LEU A O 1
ATOM 1111 N N . LEU A 1 141 ? 20.450 3.329 -20.878 1.00 82.31 141 LEU A N 1
ATOM 1112 C CA . LEU A 1 141 ? 19.795 2.561 -19.820 1.00 82.31 141 LEU A CA 1
ATOM 1113 C C . LEU A 1 141 ? 19.309 3.493 -18.706 1.00 82.31 141 LEU A C 1
ATOM 1115 O O . LEU A 1 141 ? 18.137 3.454 -18.329 1.00 82.31 141 LEU A O 1
ATOM 1119 N N . PHE A 1 142 ? 20.174 4.383 -18.220 1.00 83.94 142 PHE A N 1
ATOM 1120 C CA . PHE A 1 142 ? 19.826 5.377 -17.210 1.00 83.94 142 PHE A CA 1
ATOM 1121 C C . PHE A 1 142 ? 18.679 6.272 -17.689 1.00 83.94 142 PHE A C 1
ATOM 1123 O O . PHE A 1 142 ? 17.656 6.380 -17.004 1.00 83.94 142 PHE A O 1
ATOM 1130 N N . LEU A 1 143 ? 18.787 6.814 -18.905 1.00 83.62 143 LEU A N 1
ATOM 1131 C CA . LEU A 1 143 ? 17.762 7.653 -19.514 1.00 83.62 143 LEU A CA 1
ATOM 1132 C C . LEU A 1 143 ? 16.449 6.884 -19.697 1.00 83.62 143 LEU A C 1
ATOM 1134 O O . LEU A 1 143 ? 15.395 7.385 -19.318 1.00 83.62 143 LEU A O 1
ATOM 1138 N N . GLY A 1 144 ? 16.506 5.634 -20.162 1.00 78.81 144 GLY A N 1
ATOM 1139 C CA . GLY A 1 144 ? 15.350 4.749 -20.274 1.00 78.81 144 GLY A CA 1
ATOM 1140 C C . GLY A 1 144 ? 14.683 4.493 -18.924 1.00 78.81 144 GLY A C 1
ATOM 1141 O O . GLY A 1 144 ? 13.461 4.563 -18.810 1.00 78.81 144 GLY A O 1
ATOM 1142 N N . THR A 1 145 ? 15.446 4.268 -17.851 1.00 77.25 145 THR A N 1
ATOM 1143 C CA . THR A 1 145 ? 14.854 4.082 -16.516 1.00 77.25 145 THR A CA 1
ATOM 1144 C C . THR A 1 145 ? 14.215 5.354 -15.969 1.00 77.25 145 THR A C 1
ATOM 1146 O O . THR A 1 145 ? 13.179 5.252 -15.313 1.00 77.25 145 THR A O 1
ATOM 1149 N N . LEU A 1 146 ? 14.786 6.529 -16.243 1.00 79.44 146 LEU A N 1
ATOM 1150 C CA . LEU A 1 146 ? 14.228 7.833 -15.875 1.00 79.44 146 LEU A CA 1
ATOM 1151 C C . LEU A 1 146 ? 12.944 8.128 -16.646 1.00 79.44 146 LEU A C 1
ATOM 1153 O O . LEU A 1 146 ? 11.919 8.414 -16.029 1.00 79.44 146 LEU A O 1
ATOM 1157 N N . LEU A 1 147 ? 12.969 7.954 -17.968 1.00 80.50 147 LEU A N 1
ATOM 1158 C CA . LEU A 1 147 ? 11.819 8.182 -18.843 1.00 80.50 147 LEU A CA 1
ATOM 1159 C C . LEU A 1 147 ? 10.656 7.234 -18.526 1.00 80.50 147 LEU A C 1
ATOM 1161 O O . LEU A 1 147 ? 9.495 7.572 -18.736 1.00 80.50 147 LEU A O 1
ATOM 1165 N N . THR A 1 148 ? 10.954 6.049 -17.983 1.00 77.81 148 THR A N 1
ATOM 1166 C CA . THR A 1 148 ? 9.955 5.013 -17.680 1.00 77.81 148 THR A CA 1
ATOM 1167 C C . THR A 1 148 ? 9.454 5.024 -16.233 1.00 77.81 148 THR A C 1
ATOM 1169 O O . THR A 1 148 ? 8.481 4.336 -15.914 1.00 77.81 148 THR A O 1
ATOM 1172 N N . ARG A 1 149 ? 10.049 5.834 -15.341 1.00 70.06 149 ARG A N 1
ATOM 1173 C CA . ARG A 1 149 ? 9.517 6.097 -13.986 1.00 70.06 149 ARG A CA 1
ATOM 1174 C C . ARG A 1 149 ? 8.048 6.553 -13.971 1.00 70.06 149 ARG A C 1
ATOM 1176 O O . ARG A 1 149 ? 7.303 5.944 -13.201 1.00 70.06 149 ARG A O 1
ATOM 1183 N N . PRO A 1 150 ? 7.587 7.512 -14.803 1.00 71.12 150 PRO A N 1
ATOM 1184 C CA . PRO A 1 150 ? 6.187 7.954 -14.789 1.00 71.12 150 PRO A CA 1
ATOM 1185 C C . PRO A 1 150 ? 5.185 6.875 -15.231 1.00 71.12 150 PRO A C 1
ATOM 1187 O O . PRO A 1 150 ? 3.988 7.011 -14.998 1.00 71.12 150 PRO A O 1
ATOM 1190 N N . PHE A 1 151 ? 5.645 5.762 -15.813 1.0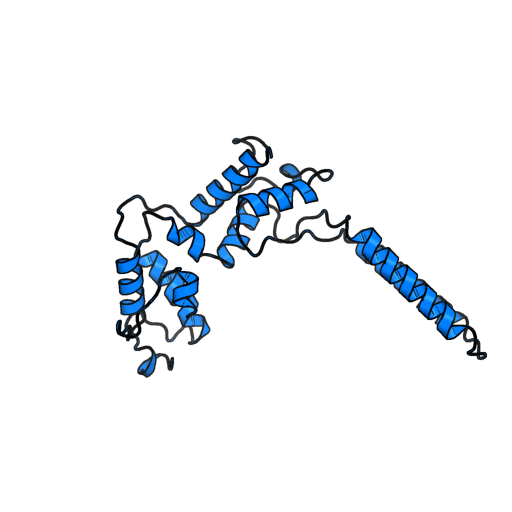0 75.75 151 PHE A N 1
ATOM 1191 C CA . PHE A 1 151 ? 4.779 4.672 -16.272 1.00 75.75 151 PHE A CA 1
ATOM 1192 C C . PHE A 1 151 ? 4.432 3.648 -15.177 1.00 75.75 151 PHE A C 1
ATOM 1194 O O . PHE A 1 151 ? 3.857 2.599 -15.472 1.00 75.75 151 PHE A O 1
ATOM 1201 N N . ARG A 1 152 ? 4.751 3.915 -13.903 1.00 81.25 152 ARG A N 1
ATOM 1202 C CA . ARG A 1 152 ? 4.290 3.112 -12.755 1.00 81.25 152 ARG A CA 1
ATOM 1203 C C . ARG A 1 152 ? 2.794 3.331 -12.508 1.00 81.25 152 ARG A C 1
ATOM 1205 O O . ARG A 1 152 ? 2.411 4.093 -11.635 1.00 81.25 152 ARG A O 1
ATOM 1212 N N . ASN A 1 153 ? 1.944 2.679 -13.297 1.00 86.31 153 ASN A N 1
ATOM 1213 C CA . ASN A 1 153 ? 0.493 2.891 -13.277 1.00 86.31 153 ASN A CA 1
ATOM 1214 C C . ASN A 1 153 ? -0.327 1.614 -13.031 1.00 86.31 153 ASN A C 1
ATOM 1216 O O . ASN A 1 153 ? -1.531 1.593 -13.301 1.00 86.31 153 ASN A O 1
ATOM 1220 N N . ARG A 1 154 ? 0.285 0.525 -12.556 1.00 88.06 154 ARG A N 1
ATOM 1221 C CA . ARG A 1 154 ? -0.446 -0.702 -12.212 1.00 88.06 154 ARG A CA 1
ATOM 1222 C C . ARG A 1 154 ? -0.425 -0.951 -10.715 1.00 88.06 154 ARG A C 1
ATOM 1224 O O . ARG A 1 154 ? 0.600 -0.747 -10.072 1.00 88.06 154 ARG A O 1
ATOM 1231 N N . PHE A 1 155 ? -1.543 -1.426 -10.184 1.00 90.69 155 PHE A N 1
ATOM 1232 C CA . PHE A 1 155 ? -1.574 -1.937 -8.822 1.00 90.69 155 PHE A CA 1
ATOM 1233 C C . PHE A 1 155 ? -0.783 -3.256 -8.742 1.00 90.69 155 PHE A C 1
ATOM 1235 O O . PHE A 1 155 ? -0.734 -4.001 -9.731 1.00 90.69 155 PHE A O 1
ATOM 1242 N N . PRO A 1 156 ? -0.111 -3.537 -7.612 1.00 87.50 156 PRO A N 1
ATOM 1243 C CA . PRO A 1 156 ? 0.426 -4.864 -7.326 1.00 87.50 156 PRO A CA 1
ATOM 1244 C C . PRO A 1 156 ? -0.682 -5.926 -7.432 1.00 87.50 156 PRO A C 1
ATOM 1246 O O . PRO A 1 156 ? -1.835 -5.640 -7.123 1.00 87.50 156 PRO A O 1
ATOM 1249 N N . LYS A 1 157 ? -0.355 -7.153 -7.861 1.00 84.31 157 LYS A N 1
ATOM 1250 C CA . LYS A 1 157 ? -1.360 -8.229 -8.033 1.00 84.31 157 LYS A CA 1
ATOM 1251 C C . LYS A 1 157 ? -2.018 -8.631 -6.712 1.00 84.31 157 LYS A C 1
ATOM 1253 O O . LYS A 1 157 ? -3.093 -9.219 -6.707 1.00 84.31 157 LYS A O 1
ATOM 1258 N N . GLU A 1 158 ? -1.336 -8.336 -5.617 1.00 86.25 158 GLU A N 1
ATOM 1259 C CA . GLU A 1 158 ? -1.750 -8.570 -4.245 1.00 86.25 158 GLU A CA 1
ATOM 1260 C C . GLU A 1 158 ? -2.814 -7.548 -3.784 1.00 86.25 158 GLU A C 1
ATOM 1262 O O . GLU A 1 158 ? -3.478 -7.777 -2.781 1.00 86.25 158 GLU A O 1
ATOM 1267 N N . LEU A 1 159 ? -2.999 -6.439 -4.520 1.00 89.25 159 LEU A N 1
ATOM 1268 C CA . LEU A 1 159 ? -3.908 -5.336 -4.196 1.00 89.25 159 LEU A CA 1
ATOM 1269 C C . LEU A 1 159 ? -4.918 -5.117 -5.330 1.00 89.25 159 LEU A C 1
ATOM 1271 O O . LEU A 1 159 ? -4.761 -4.211 -6.149 1.00 89.25 159 LEU A O 1
ATOM 1275 N N . ASN A 1 160 ? -5.962 -5.945 -5.392 1.00 89.94 160 ASN A N 1
ATOM 1276 C CA . ASN A 1 160 ? -6.981 -5.832 -6.445 1.00 89.94 160 ASN A CA 1
ATOM 1277 C C . ASN A 1 160 ? -8.207 -5.043 -5.984 1.00 89.94 160 ASN A C 1
ATOM 1279 O O . ASN A 1 160 ? -8.851 -4.365 -6.791 1.00 89.94 160 ASN A O 1
ATOM 1283 N N . THR A 1 161 ? -8.534 -5.128 -4.696 1.00 93.75 161 THR A N 1
ATOM 1284 C CA . THR A 1 161 ? -9.737 -4.539 -4.109 1.00 93.75 161 THR A CA 1
ATOM 1285 C C . THR A 1 161 ? -9.413 -3.509 -3.033 1.00 93.75 161 THR A C 1
ATOM 1287 O O . THR A 1 161 ? -8.316 -3.484 -2.474 1.00 93.75 161 THR A O 1
ATOM 1290 N N . VAL A 1 162 ? -10.395 -2.669 -2.696 1.00 92.00 162 VAL A N 1
ATOM 1291 C CA . VAL A 1 162 ? -10.293 -1.729 -1.566 1.00 92.00 162 VAL A CA 1
ATOM 1292 C C . VAL A 1 162 ? -9.962 -2.455 -0.261 1.00 92.00 162 VAL A C 1
ATOM 1294 O O . VAL A 1 162 ? -9.150 -1.972 0.528 1.00 92.00 162 VAL A O 1
ATOM 1297 N N . ARG A 1 163 ? -10.563 -3.630 -0.032 1.00 86.88 163 ARG A N 1
ATOM 1298 C CA . ARG A 1 163 ? -10.276 -4.458 1.142 1.00 86.88 163 ARG A CA 1
ATOM 1299 C C . ARG A 1 163 ? -8.794 -4.805 1.228 1.00 86.88 163 ARG A C 1
ATOM 1301 O O . ARG A 1 163 ? -8.244 -4.718 2.319 1.00 86.88 163 ARG A O 1
ATOM 1308 N N . ASP A 1 164 ? -8.162 -5.170 0.119 1.00 88.06 164 ASP A N 1
ATOM 1309 C CA . ASP A 1 164 ? -6.757 -5.591 0.117 1.00 88.06 164 ASP A CA 1
ATOM 1310 C C . ASP A 1 164 ? -5.838 -4.443 0.539 1.00 88.06 164 ASP A C 1
ATOM 1312 O O . ASP A 1 164 ? -4.947 -4.642 1.357 1.00 88.06 164 ASP A O 1
ATOM 1316 N N . VAL A 1 165 ? -6.110 -3.222 0.067 1.00 90.00 165 VAL A N 1
ATOM 1317 C CA . VAL A 1 165 ? -5.375 -2.010 0.475 1.00 90.00 165 VAL A CA 1
ATOM 1318 C C . VAL A 1 165 ? -5.548 -1.748 1.962 1.00 90.00 165 VAL A C 1
ATOM 1320 O O . VAL A 1 165 ? -4.575 -1.541 2.680 1.00 90.00 165 VAL A O 1
ATOM 1323 N N . VAL A 1 166 ? -6.794 -1.795 2.434 1.00 88.12 166 VAL A N 1
ATOM 1324 C CA . VAL A 1 166 ? -7.121 -1.568 3.841 1.00 88.12 166 VAL A CA 1
ATOM 1325 C C . VAL A 1 166 ? -6.426 -2.591 4.736 1.00 88.12 166 VAL A C 1
ATOM 1327 O O . VAL A 1 166 ? -5.812 -2.217 5.733 1.00 88.12 166 VAL A O 1
ATOM 1330 N N . MET A 1 167 ? -6.472 -3.870 4.365 1.00 83.12 167 MET A N 1
ATOM 1331 C CA . MET A 1 167 ? -5.824 -4.946 5.114 1.00 83.12 167 MET A CA 1
ATOM 1332 C C . MET A 1 167 ? -4.297 -4.862 5.038 1.00 83.12 167 MET A C 1
ATOM 1334 O O . MET A 1 167 ? -3.634 -5.116 6.041 1.00 83.12 167 MET A O 1
ATOM 1338 N N . HIS A 1 168 ? -3.740 -4.461 3.893 1.00 84.62 168 HIS A N 1
ATOM 1339 C CA . HIS A 1 168 ? -2.312 -4.212 3.737 1.00 84.62 168 HIS A CA 1
ATOM 1340 C C . HIS A 1 168 ? -1.859 -3.110 4.695 1.00 84.62 168 HIS A C 1
ATOM 1342 O O . HIS A 1 168 ? -1.014 -3.369 5.544 1.00 84.62 168 HIS A O 1
ATOM 1348 N N . CYS A 1 169 ? -2.482 -1.930 4.671 1.00 82.19 169 CYS A N 1
ATOM 1349 C CA . CYS A 1 169 ? -2.124 -0.835 5.578 1.00 82.19 169 CYS A CA 1
ATO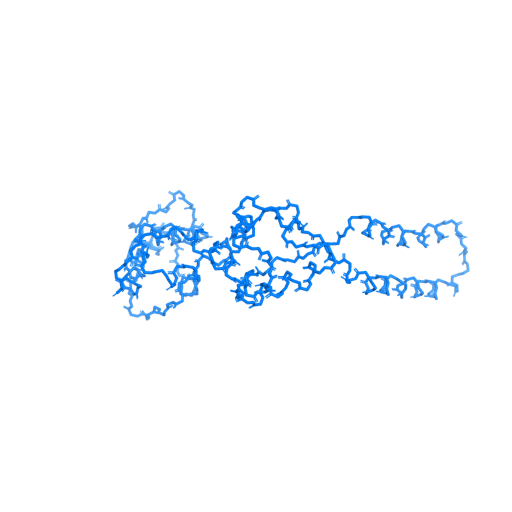M 1350 C C . CYS A 1 169 ? -2.324 -1.208 7.060 1.00 82.19 169 CYS A C 1
ATOM 1352 O O . CYS A 1 169 ? -1.465 -0.916 7.891 1.00 82.19 169 CYS A O 1
ATOM 1354 N N . LEU A 1 170 ? -3.401 -1.930 7.396 1.00 77.19 170 LEU A N 1
ATOM 1355 C CA . LEU A 1 170 ? -3.635 -2.439 8.755 1.00 77.19 170 LEU A CA 1
ATOM 1356 C C . LEU A 1 170 ? -2.576 -3.435 9.230 1.00 77.19 170 LEU A C 1
ATOM 1358 O O . LEU A 1 170 ? -2.319 -3.519 10.429 1.00 77.19 170 LEU A O 1
ATOM 1362 N N . SER A 1 171 ? -1.981 -4.209 8.319 1.00 73.75 171 SER A N 1
ATOM 1363 C CA . SER A 1 171 ? -0.943 -5.178 8.679 1.00 73.75 171 SER A CA 1
ATOM 1364 C C . SER A 1 171 ? 0.349 -4.508 9.154 1.00 73.75 171 SER A C 1
ATOM 1366 O O . SER A 1 171 ? 1.029 -5.069 10.012 1.00 73.75 171 SER A O 1
ATOM 1368 N N . TYR A 1 172 ? 0.634 -3.296 8.667 1.00 71.38 172 TYR A N 1
ATOM 1369 C CA . TYR A 1 172 ? 1.812 -2.518 9.054 1.00 71.38 172 TYR A CA 1
ATOM 1370 C C . TYR A 1 172 ? 1.550 -1.555 10.216 1.00 71.38 172 TYR A C 1
ATOM 1372 O O . TYR A 1 172 ? 2.448 -1.335 11.021 1.00 71.38 172 TYR A O 1
ATOM 1380 N N . GLN A 1 173 ? 0.341 -0.995 10.332 1.00 67.25 173 GLN A N 1
ATOM 1381 C CA . GLN A 1 173 ? -0.006 -0.029 11.384 1.00 67.25 173 GLN A CA 1
ATOM 1382 C C . GLN A 1 173 ? -1.351 -0.358 12.055 1.00 67.25 173 GLN A C 1
ATOM 1384 O O . GLN A 1 173 ? -2.324 0.388 11.904 1.00 67.25 173 GLN A O 1
ATOM 1389 N N . PRO A 1 174 ? -1.444 -1.454 12.834 1.00 60.94 174 PRO A N 1
ATOM 1390 C CA . PRO A 1 174 ? -2.664 -1.766 13.582 1.00 60.94 174 PRO A CA 1
ATOM 1391 C C . PRO A 1 174 ? -2.965 -0.686 14.637 1.00 60.94 174 PRO A C 1
ATOM 1393 O O . PRO A 1 174 ? -4.121 -0.318 14.835 1.00 60.94 174 PRO A O 1
ATOM 1396 N N . ALA A 1 175 ? -1.908 -0.128 15.232 1.00 55.88 175 ALA A N 1
ATOM 1397 C CA . ALA A 1 175 ? -1.877 0.923 16.246 1.00 55.88 175 ALA A CA 1
ATOM 1398 C C . ALA A 1 175 ? -2.821 2.108 15.989 1.00 55.88 175 ALA A C 1
ATOM 1400 O O . ALA A 1 175 ? -3.643 2.477 16.827 1.00 55.88 175 ALA A O 1
ATOM 1401 N N . ILE A 1 176 ? -2.715 2.706 14.799 1.00 60.28 176 ILE A N 1
ATOM 1402 C CA . ILE A 1 176 ? -3.344 3.993 14.467 1.00 60.28 176 ILE A CA 1
ATOM 1403 C C . ILE A 1 176 ? -4.869 3.880 14.451 1.00 60.28 176 ILE A C 1
ATOM 1405 O O . ILE A 1 176 ? -5.580 4.802 14.849 1.00 60.28 176 ILE A O 1
ATOM 1409 N N . PHE A 1 177 ? -5.388 2.722 14.051 1.00 57.62 177 PHE A N 1
ATOM 1410 C CA . PHE A 1 177 ? -6.828 2.473 14.018 1.00 57.62 177 PHE A CA 1
ATOM 1411 C C . PHE A 1 177 ? -7.415 2.058 15.360 1.00 57.62 177 PHE A C 1
ATOM 1413 O O . PHE A 1 177 ? -8.636 2.077 15.523 1.00 57.62 177 PHE A O 1
ATOM 1420 N N . LEU A 1 178 ? -6.555 1.697 16.304 1.00 55.56 178 LEU A N 1
ATOM 1421 C CA . LEU A 1 178 ? -6.928 1.335 17.662 1.00 55.56 178 LEU A CA 1
ATOM 1422 C C . LEU A 1 178 ? -6.905 2.563 18.569 1.00 55.56 178 LEU A C 1
ATOM 1424 O O . LEU A 1 178 ? -7.829 2.736 19.357 1.00 55.56 178 LEU A O 1
ATOM 1428 N N . ARG A 1 179 ? -5.929 3.461 18.383 1.00 50.66 179 ARG A N 1
ATOM 1429 C CA . ARG A 1 179 ? -5.751 4.697 19.165 1.00 50.66 179 ARG A CA 1
ATOM 1430 C C . ARG A 1 179 ? -6.966 5.631 19.133 1.00 50.66 179 ARG A C 1
ATOM 1432 O O . ARG A 1 179 ? -7.282 6.243 20.139 1.00 50.66 179 ARG A O 1
ATOM 1439 N N . ASN A 1 180 ? -7.681 5.685 18.007 1.00 48.78 180 ASN A N 1
ATOM 1440 C CA . ASN A 1 180 ? -8.905 6.487 17.847 1.00 48.78 180 ASN A CA 1
ATOM 1441 C C . ASN A 1 180 ? -10.194 5.666 18.030 1.00 48.78 180 ASN A C 1
ATOM 1443 O O . ASN A 1 180 ? -11.269 6.076 17.577 1.00 48.78 180 ASN A O 1
ATOM 1447 N N . SER A 1 181 ? -10.104 4.464 18.610 1.00 46.72 181 SER A N 1
ATOM 1448 C CA . SER A 1 181 ? -11.272 3.641 18.899 1.00 46.72 181 SER A CA 1
ATOM 1449 C C . SER A 1 181 ? -11.740 3.786 20.338 1.00 46.72 181 SER A C 1
ATOM 1451 O O . SER A 1 181 ? -11.123 3.243 21.242 1.00 46.72 181 SER A O 1
ATOM 1453 N N . GLU A 1 182 ? -12.913 4.405 20.511 1.00 45.66 182 GLU A N 1
ATOM 1454 C CA . GLU A 1 182 ? -13.774 4.357 21.714 1.00 45.66 182 GLU A CA 1
ATOM 1455 C C . GLU A 1 182 ? -14.119 2.912 22.183 1.00 45.66 182 GLU A C 1
ATOM 1457 O O . GLU A 1 182 ? -14.952 2.698 23.061 1.00 45.66 182 GLU A O 1
ATOM 1462 N N . SER A 1 183 ? -13.517 1.870 21.594 1.00 48.72 183 SER A N 1
ATOM 1463 C CA . SER A 1 183 ? -13.834 0.469 21.869 1.00 48.72 183 SER A CA 1
ATOM 1464 C C . SER A 1 183 ? -12.674 -0.497 21.698 1.00 48.72 183 SER A C 1
ATOM 1466 O O . SER A 1 183 ? -12.817 -1.611 21.178 1.00 48.72 183 SER A O 1
ATOM 1468 N N . LEU A 1 184 ? -11.513 -0.100 22.199 1.00 56.56 184 LEU A N 1
ATOM 1469 C CA . LEU A 1 184 ? -10.467 -1.056 22.512 1.00 56.56 184 LEU A CA 1
ATOM 1470 C C . LEU A 1 184 ? -10.968 -2.010 23.599 1.00 56.56 184 LEU A C 1
ATOM 1472 O O . LEU A 1 184 ? -11.049 -1.657 24.765 1.00 56.56 184 LEU A O 1
ATOM 1476 N N . ASN A 1 185 ? -11.339 -3.226 23.198 1.00 65.00 185 ASN A N 1
ATOM 1477 C CA . ASN A 1 185 ? -11.625 -4.320 24.119 1.00 65.00 185 ASN A CA 1
ATOM 1478 C C . ASN A 1 185 ? -10.304 -4.995 24.525 1.00 65.00 185 ASN A C 1
ATOM 1480 O O . ASN A 1 185 ? -9.415 -5.166 23.683 1.00 65.00 185 ASN A O 1
ATOM 1484 N N . ARG A 1 186 ? -10.201 -5.448 25.779 1.00 75.12 186 ARG A N 1
ATOM 1485 C CA . ARG A 1 186 ? -9.051 -6.189 26.328 1.00 75.12 186 ARG A CA 1
ATOM 1486 C C . ARG A 1 186 ? -8.599 -7.326 25.405 1.00 75.12 186 ARG A C 1
ATOM 1488 O O . ARG A 1 186 ? -7.409 -7.517 25.190 1.00 75.12 186 ARG A O 1
ATOM 1495 N N . GLN A 1 187 ? -9.550 -8.026 24.783 1.00 68.69 187 GLN A N 1
ATOM 1496 C CA . GLN A 1 187 ? -9.283 -9.122 23.841 1.00 68.69 187 GLN A CA 1
ATOM 1497 C C . GLN A 1 187 ? -8.518 -8.672 22.585 1.00 68.69 187 GLN A C 1
ATOM 1499 O O . GLN A 1 187 ? -7.616 -9.368 22.126 1.00 68.69 187 GLN A O 1
ATOM 1504 N N . SER A 1 188 ? -8.842 -7.502 22.031 1.00 65.69 188 SER A N 1
ATOM 1505 C CA . SER A 1 188 ? -8.149 -6.963 20.852 1.00 65.69 188 SER A CA 1
ATOM 1506 C C . SER A 1 188 ? -6.717 -6.553 21.190 1.00 65.69 188 SER A C 1
ATOM 1508 O O . SER A 1 188 ? -5.807 -6.796 20.399 1.00 65.69 188 SER A O 1
ATOM 1510 N N . ILE A 1 189 ? -6.511 -5.982 22.382 1.00 73.12 189 ILE A N 1
ATOM 1511 C CA . ILE A 1 189 ? -5.179 -5.654 22.907 1.00 73.12 189 ILE A CA 1
ATOM 1512 C C . ILE A 1 189 ? -4.376 -6.938 23.107 1.00 73.12 189 ILE A C 1
ATOM 1514 O O . ILE A 1 189 ? -3.245 -7.016 22.639 1.00 73.12 189 ILE A O 1
ATOM 1518 N N . ALA A 1 190 ? -4.984 -7.973 23.692 1.00 77.94 190 ALA A N 1
ATOM 1519 C CA . ALA A 1 190 ? -4.345 -9.266 23.910 1.00 77.94 190 ALA A CA 1
ATOM 1520 C C . ALA A 1 190 ? -3.827 -9.897 22.612 1.00 77.94 190 ALA A C 1
ATOM 1522 O O . ALA A 1 190 ? -2.697 -10.371 22.570 1.00 77.94 190 ALA A O 1
ATOM 1523 N N . VAL A 1 191 ? -4.594 -9.840 21.517 1.00 76.62 191 VAL A N 1
ATOM 1524 C CA . VAL A 1 191 ? -4.154 -10.367 20.210 1.00 76.62 191 VAL A CA 1
ATOM 1525 C C . VAL A 1 191 ? -2.913 -9.638 19.684 1.00 76.62 191 VAL A C 1
ATOM 1527 O O . VAL A 1 191 ? -2.039 -10.256 19.073 1.00 76.62 191 VAL A O 1
ATOM 1530 N N . ILE A 1 192 ? -2.828 -8.329 19.902 1.00 72.44 192 ILE A N 1
ATOM 1531 C CA . ILE A 1 192 ? -1.729 -7.504 19.394 1.00 72.44 192 ILE A CA 1
ATOM 1532 C C . ILE A 1 192 ? -0.500 -7.653 20.275 1.00 72.44 192 ILE A C 1
ATOM 1534 O O . ILE A 1 192 ? 0.582 -7.894 19.748 1.00 72.44 192 ILE A O 1
ATOM 1538 N N . VAL A 1 193 ? -0.672 -7.600 21.597 1.00 80.56 193 VAL A N 1
ATOM 1539 C CA . VAL A 1 193 ? 0.402 -7.875 22.555 1.00 80.56 193 VAL A CA 1
ATOM 1540 C C . VAL A 1 193 ? 0.950 -9.277 22.320 1.00 80.56 193 VAL A C 1
ATOM 1542 O O . VAL A 1 193 ? 2.156 -9.430 22.167 1.00 80.56 193 VAL A O 1
ATOM 1545 N N . LYS A 1 194 ? 0.088 -10.289 22.153 1.00 81.44 194 LYS A N 1
ATOM 1546 C CA . LYS A 1 194 ? 0.510 -11.643 21.773 1.00 81.44 194 LYS A CA 1
ATOM 1547 C C . LYS A 1 194 ? 1.357 -11.638 20.508 1.00 81.44 194 LYS A C 1
ATOM 1549 O O . LYS A 1 194 ? 2.406 -12.267 20.483 1.00 81.44 194 LYS A O 1
ATOM 1554 N N . ARG A 1 195 ? 0.922 -10.933 19.460 1.00 78.56 195 ARG A N 1
ATOM 1555 C CA . ARG A 1 195 ? 1.664 -10.858 18.195 1.00 78.56 195 ARG A CA 1
ATOM 1556 C C . ARG A 1 195 ? 3.041 -10.221 18.366 1.00 78.56 195 ARG A C 1
ATOM 1558 O O . ARG A 1 195 ? 3.975 -10.698 17.735 1.00 78.56 195 ARG A O 1
ATOM 1565 N N . ILE A 1 196 ? 3.147 -9.160 19.160 1.00 80.06 196 ILE A N 1
ATOM 1566 C CA . ILE A 1 196 ? 4.415 -8.472 19.428 1.00 80.06 196 ILE A CA 1
ATOM 1567 C C . ILE A 1 196 ? 5.337 -9.393 20.231 1.00 80.06 196 ILE A C 1
ATOM 1569 O O . ILE A 1 196 ? 6.445 -9.673 19.797 1.00 80.06 196 ILE A O 1
ATOM 1573 N N . VAL A 1 197 ? 4.847 -9.961 21.334 1.00 82.38 197 VAL A N 1
ATOM 1574 C CA . VAL A 1 197 ? 5.627 -10.853 22.208 1.00 82.38 197 VAL A CA 1
ATOM 1575 C C . VAL A 1 197 ? 6.094 -12.109 21.460 1.00 82.38 197 VAL A C 1
ATOM 1577 O O . VAL A 1 197 ? 7.260 -12.473 21.545 1.00 82.38 197 VAL A O 1
ATOM 1580 N N . CYS A 1 198 ? 5.240 -12.713 20.625 1.00 83.81 198 CYS A N 1
ATOM 1581 C CA . CYS A 1 198 ? 5.600 -13.873 19.796 1.00 83.81 198 CYS A CA 1
ATOM 1582 C C . CYS A 1 198 ? 6.610 -13.564 18.672 1.00 83.81 198 CYS A C 1
ATOM 1584 O O . CYS A 1 198 ? 6.978 -14.474 17.935 1.00 83.81 198 CYS A O 1
ATOM 1586 N N . ARG A 1 199 ? 7.044 -12.309 18.474 1.00 82.69 199 ARG A N 1
ATOM 1587 C CA . ARG A 1 199 ? 8.224 -12.029 17.631 1.00 82.69 199 ARG A CA 1
ATOM 1588 C C . ARG A 1 199 ? 9.526 -12.379 18.340 1.00 82.69 199 ARG A C 1
ATOM 1590 O O . ARG A 1 199 ? 10.519 -12.626 17.665 1.00 82.69 199 ARG A O 1
ATOM 1597 N N . TYR A 1 200 ? 9.502 -12.391 19.668 1.00 81.38 200 TYR A N 1
ATOM 1598 C CA . TYR A 1 200 ? 10.677 -12.569 20.508 1.00 81.38 200 TYR A CA 1
ATOM 1599 C C . TYR A 1 200 ? 10.674 -13.899 21.273 1.00 81.38 200 TYR A C 1
ATOM 1601 O O . TYR A 1 200 ? 11.718 -14.309 21.764 1.00 81.38 200 TYR A O 1
ATOM 1609 N N . CYS A 1 201 ? 9.538 -14.602 21.333 1.00 82.12 201 CYS A N 1
ATOM 1610 C CA . CYS A 1 201 ? 9.420 -15.936 21.928 1.00 82.12 201 CYS A CA 1
ATOM 1611 C C . CYS A 1 201 ? 8.703 -16.921 20.988 1.00 82.12 201 CYS A C 1
ATOM 1613 O O . CYS A 1 201 ? 8.000 -16.508 20.060 1.00 82.12 201 CYS A O 1
ATOM 1615 N N . ASP A 1 202 ? 8.822 -18.229 21.242 1.00 82.06 202 ASP A N 1
ATOM 1616 C CA . ASP A 1 202 ? 8.048 -19.235 20.504 1.00 82.06 202 ASP A CA 1
ATOM 1617 C C . ASP A 1 202 ? 6.541 -19.053 20.804 1.00 82.06 202 ASP A C 1
ATOM 1619 O O . ASP A 1 202 ? 6.140 -18.940 21.970 1.00 82.06 202 ASP A O 1
ATOM 1623 N N . PRO A 1 203 ? 5.665 -19.032 19.780 1.00 79.62 203 PRO A N 1
ATOM 1624 C CA . PRO A 1 203 ? 4.218 -18.964 19.967 1.00 79.62 203 PRO A CA 1
ATOM 1625 C C . PRO A 1 203 ? 3.626 -20.032 20.898 1.00 79.62 203 PRO A C 1
ATOM 1627 O O . PRO A 1 203 ? 2.530 -19.822 21.427 1.00 79.62 203 PRO A O 1
ATOM 1630 N N . LYS A 1 204 ? 4.300 -21.177 21.067 1.00 79.94 204 LYS A N 1
ATOM 1631 C CA . LYS A 1 204 ? 3.868 -22.271 21.952 1.00 79.94 204 LYS A CA 1
ATOM 1632 C C . LYS A 1 204 ? 4.061 -21.961 23.435 1.00 79.94 204 LYS A C 1
ATOM 1634 O O . LYS A 1 204 ? 3.295 -22.469 24.254 1.00 79.94 204 LYS A O 1
ATOM 1639 N N . ASP A 1 205 ? 5.020 -21.103 23.757 1.00 77.44 205 ASP A N 1
ATOM 1640 C CA . ASP A 1 205 ? 5.378 -20.760 25.135 1.00 77.44 205 ASP A CA 1
ATOM 1641 C C . ASP A 1 205 ? 4.599 -19.539 25.646 1.00 77.44 205 ASP A C 1
ATOM 1643 O O . ASP A 1 205 ? 4.527 -19.281 26.847 1.00 77.44 205 ASP A O 1
ATOM 1647 N N . TYR A 1 206 ? 3.919 -18.823 24.744 1.00 81.25 206 TYR A N 1
ATOM 1648 C CA . TYR A 1 206 ? 3.112 -17.662 25.094 1.00 81.25 206 TYR A CA 1
ATOM 1649 C C . TYR A 1 206 ? 1.920 -18.020 25.995 1.00 81.25 206 TYR A C 1
ATOM 1651 O O . TYR A 1 206 ? 0.980 -18.713 25.587 1.00 81.25 206 TYR A O 1
ATOM 1659 N N . ARG A 1 207 ? 1.895 -17.428 27.194 1.00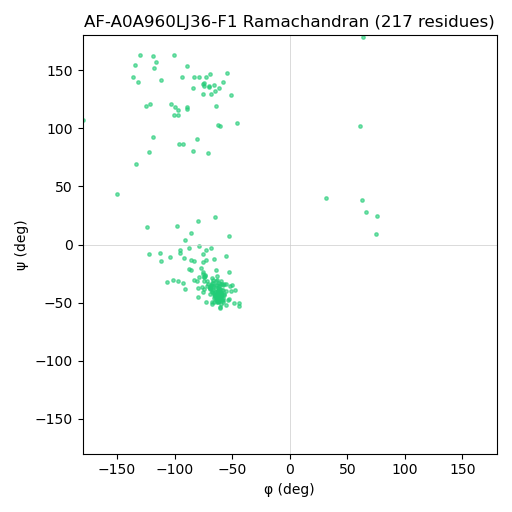 84.88 207 ARG A N 1
ATOM 1660 C CA . ARG A 1 207 ? 0.733 -17.396 28.094 1.00 84.88 207 ARG A CA 1
ATOM 1661 C C . ARG A 1 207 ? 0.584 -15.992 28.666 1.00 84.88 207 ARG A C 1
ATOM 1663 O O . ARG A 1 207 ? 1.579 -15.346 28.967 1.00 84.88 207 ARG A O 1
ATOM 1670 N N . GLU A 1 208 ? -0.651 -15.530 28.868 1.00 81.31 208 GLU A N 1
ATOM 1671 C CA . GLU A 1 208 ? -0.888 -14.196 29.452 1.00 81.31 208 GLU A CA 1
ATOM 1672 C C . GLU A 1 208 ? -0.281 -14.061 30.860 1.00 81.31 208 GLU A C 1
ATOM 1674 O O . GLU A 1 208 ? 0.172 -12.984 31.223 1.00 81.31 208 GLU A O 1
ATOM 1679 N N . GLY A 1 209 ? -0.212 -15.150 31.630 1.00 81.88 209 GLY A N 1
ATOM 1680 C CA . GLY A 1 209 ? 0.426 -15.172 32.951 1.00 81.88 209 GLY A CA 1
ATOM 1681 C C . GLY A 1 209 ? 1.914 -15.540 32.955 1.00 81.88 209 GLY A C 1
ATOM 1682 O O . GLY A 1 209 ? 2.466 -15.687 34.039 1.00 81.88 209 GLY A O 1
ATOM 1683 N N . ALA A 1 210 ? 2.546 -15.743 31.793 1.00 82.06 210 ALA A N 1
ATOM 1684 C CA . ALA A 1 210 ? 3.970 -16.074 31.734 1.00 82.06 210 ALA A CA 1
ATOM 1685 C C . ALA A 1 210 ? 4.809 -14.858 32.134 1.00 82.06 210 ALA A C 1
ATOM 1687 O O . ALA A 1 210 ? 4.541 -13.741 31.696 1.00 82.06 210 ALA A O 1
ATOM 1688 N N . HIS A 1 211 ? 5.829 -15.062 32.954 1.00 84.06 211 HIS A N 1
ATOM 1689 C CA . HIS A 1 211 ? 6.735 -13.997 33.348 1.00 84.06 211 HIS A CA 1
ATOM 1690 C C . HIS A 1 211 ? 7.700 -13.674 32.198 1.00 84.06 211 HIS A C 1
ATOM 1692 O O . HIS A 1 211 ? 8.362 -14.575 31.683 1.00 84.06 211 HIS A O 1
ATOM 1698 N N . PHE A 1 212 ? 7.840 -12.397 31.825 1.00 80.06 212 PHE A N 1
ATOM 1699 C CA . PHE A 1 212 ? 8.673 -11.994 30.680 1.00 80.06 212 PHE A CA 1
ATOM 1700 C C . PHE A 1 212 ? 10.121 -12.489 30.797 1.00 80.06 212 PHE A C 1
ATOM 1702 O O . PHE A 1 212 ? 10.590 -13.210 29.924 1.00 80.06 212 PHE A O 1
ATOM 1709 N N . ILE A 1 213 ? 10.774 -12.208 31.927 1.00 77.12 213 ILE A N 1
ATOM 1710 C CA . ILE A 1 213 ? 12.168 -12.618 32.163 1.00 77.12 213 ILE A CA 1
ATOM 1711 C C . ILE A 1 213 ? 12.292 -14.130 32.425 1.00 77.12 213 ILE A C 1
ATOM 1713 O O . ILE A 1 213 ? 13.126 -14.800 31.825 1.00 77.12 213 ILE A O 1
ATOM 1717 N N . ARG A 1 214 ? 11.472 -14.694 33.328 1.00 74.81 214 ARG A N 1
ATOM 1718 C CA . ARG A 1 214 ? 11.661 -16.075 33.817 1.00 74.81 214 ARG A CA 1
ATOM 1719 C C . ARG A 1 214 ? 11.140 -17.155 32.872 1.00 74.81 214 ARG A C 1
ATOM 1721 O O . ARG A 1 214 ? 11.766 -18.204 32.780 1.00 74.81 214 ARG A O 1
ATOM 1728 N N . ASP A 1 215 ? 10.015 -16.905 32.204 1.00 74.94 215 ASP A N 1
ATOM 1729 C CA . ASP A 1 215 ? 9.321 -17.922 31.405 1.00 74.94 215 ASP A CA 1
ATOM 1730 C C . ASP A 1 215 ? 9.491 -17.695 29.899 1.00 74.94 215 ASP A C 1
ATOM 1732 O O . ASP A 1 215 ? 9.514 -18.657 29.137 1.00 74.94 215 ASP A O 1
ATOM 1736 N N . LEU A 1 216 ? 9.605 -16.434 29.462 1.00 74.81 216 LEU A N 1
ATOM 1737 C CA . LEU A 1 216 ? 9.737 -16.075 28.044 1.00 74.81 216 LEU A CA 1
ATOM 1738 C C . LEU A 1 216 ? 11.171 -15.686 27.645 1.00 74.81 216 LEU A C 1
ATOM 1740 O O . LEU A 1 216 ? 11.443 -15.575 26.452 1.00 74.81 216 LEU A O 1
ATOM 1744 N N . GLY A 1 217 ? 12.077 -15.503 28.615 1.00 72.31 217 GLY A N 1
ATOM 1745 C CA . GLY A 1 217 ? 13.480 -15.147 28.376 1.00 72.31 217 GLY A CA 1
ATOM 1746 C C . GLY A 1 217 ? 13.679 -13.752 27.774 1.00 72.31 217 GLY A C 1
ATOM 1747 O O . GLY A 1 217 ? 14.635 -13.544 27.031 1.00 72.31 217 GLY A O 1
ATOM 1748 N N . LEU A 1 218 ? 12.755 -12.828 28.040 1.00 68.62 218 LEU A N 1
ATOM 1749 C CA . LEU A 1 218 ? 12.757 -11.463 27.517 1.00 68.62 218 LEU A CA 1
ATOM 1750 C C . LEU A 1 218 ? 13.307 -10.503 28.580 1.00 68.62 218 LEU A C 1
ATOM 1752 O O . LEU A 1 218 ? 12.705 -10.396 29.651 1.00 68.62 218 LEU A O 1
ATOM 1756 N N . ASP A 1 219 ? 14.420 -9.837 28.260 1.00 59.78 219 ASP A N 1
ATOM 1757 C CA . ASP A 1 219 ? 15.066 -8.756 29.032 1.00 59.78 219 ASP A CA 1
ATOM 1758 C C . ASP A 1 219 ? 14.823 -7.388 28.371 1.00 59.78 219 ASP A C 1
ATOM 1760 O O . ASP A 1 219 ? 14.866 -7.316 27.116 1.00 59.78 219 ASP A O 1
#

Mean predicted aligned error: 14.39 Å

Sequence (219 aa):
MEVEEAFGIEIVDGEKTETPGHLIDLIFSKIGREPGRLVLPGLRAFYAFRKACLESGIGSRSEIKPTASLESLFPRRTRVRDWYRVGEIWGLKPWPDLRRPGALVLAVILLTLMPIIGWALTMAPEGRVLPLSFALWLTLLFLGTLLTRPFRNRFPKELNTVRDVVMHCLSYQPAIFLRNSESLNRQSIAVIVKRIVCRYCDPKDYREGAHFIRDLGLD

Radius of gyration: 25.57 Å; Cα contacts (8 Å, |Δi|>4): 213; chains: 1; bounding box: 63×36×70 Å

Secondary structure (DSSP, 8-state):
-HHHHHHT----TTS---SHHHHHHHHHHHHTTS------HHHHHHHHHHHHHHHTT-S-TTT--TTSBHHHHS-TTTHHHHHHHHHHHH--SSPPPPBPPHHHHHHHHHHHHHHHHHHHHH--S-TTSHHHHHHHHHHHHHHHHHHHGGG--B--TT--BHHHHHHHHHHH-HHHHHHT-TT--HHHHHHHHHHHHTTTS-TTT--TT--HHHHS---

pLDDT: mean 77.58, std 13.19, range [33.97, 95.12]

Foldseek 3Di:
DVVCVQQVHDDDPPQDPQFLLSVLVVSCVVQQPFADDDDDLLVLLLVLLLVLCVVLVFDDPVQSDQAHFLCVRAPQVCNVVSQVSSCVSSVFPPRAFFAADVVLVVVLVVLLCVVVVVCVVCPDPPCPCPPVSVVVSVVVSVVSVVVRVVRSRHGDPQGTGSSSSSVVRCVVRVNVSQNPDSDDDSVNSSVVSLVVLCVQAPNVQDDRPAGCCPRGVHD